Protein AF-A0A285TRI0-F1 (afdb_monomer_lite)

Structure (mmCIF, N/CA/C/O backbone):
data_AF-A0A285TRI0-F1
#
_entry.id   AF-A0A285TRI0-F1
#
loop_
_atom_site.group_PDB
_atom_site.id
_atom_site.type_symbol
_atom_site.label_atom_id
_atom_site.label_alt_id
_atom_site.label_comp_id
_atom_site.label_asym_id
_atom_site.label_entity_id
_atom_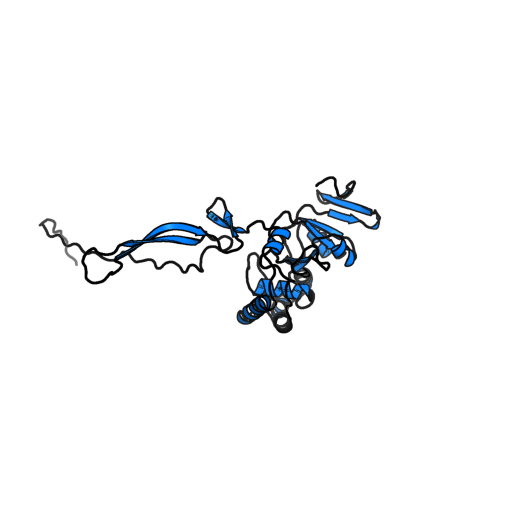site.label_seq_id
_atom_site.pdbx_PDB_ins_code
_atom_site.Cartn_x
_atom_site.Cartn_y
_atom_site.Cartn_z
_atom_site.occupancy
_atom_site.B_iso_or_equiv
_atom_site.auth_seq_id
_atom_site.auth_comp_id
_atom_site.auth_asym_id
_atom_site.auth_atom_id
_atom_site.pdbx_PDB_model_num
ATOM 1 N N . MET A 1 1 ? -69.115 47.675 -2.677 1.00 32.34 1 MET A N 1
ATOM 2 C CA . MET A 1 1 ? -67.816 46.999 -2.478 1.00 32.34 1 MET A CA 1
ATOM 3 C C . MET A 1 1 ? -66.738 47.758 -3.238 1.00 32.34 1 MET A C 1
ATOM 5 O O . MET A 1 1 ? -66.756 47.774 -4.456 1.00 32.34 1 MET A O 1
ATOM 9 N N . ASN A 1 2 ? -65.886 48.430 -2.460 1.00 36.28 2 ASN A N 1
ATOM 10 C CA . ASN A 1 2 ? -64.507 48.874 -2.706 1.00 36.28 2 ASN A CA 1
ATOM 11 C C . ASN A 1 2 ? -64.177 49.750 -3.931 1.00 36.28 2 ASN A C 1
ATOM 13 O O . ASN A 1 2 ? -63.646 49.309 -4.941 1.00 36.28 2 ASN A O 1
ATOM 17 N N . ILE A 1 3 ? -64.502 51.030 -3.726 1.00 34.12 3 ILE A N 1
ATOM 18 C CA . ILE A 1 3 ? -63.733 52.275 -3.927 1.00 34.12 3 ILE A CA 1
ATOM 19 C C . ILE A 1 3 ? -62.505 52.227 -4.856 1.00 34.12 3 ILE A C 1
ATOM 21 O O . ILE A 1 3 ? -61.474 51.618 -4.584 1.00 34.12 3 ILE A O 1
ATOM 25 N N . PHE A 1 4 ? -62.650 53.032 -5.905 1.00 30.73 4 PHE A N 1
ATOM 26 C CA . PHE A 1 4 ? -61.684 53.504 -6.887 1.00 30.73 4 PHE A CA 1
ATOM 27 C C . PHE A 1 4 ? -60.957 54.785 -6.410 1.00 30.73 4 PHE A C 1
ATOM 29 O O . PHE A 1 4 ? -61.505 55.538 -5.610 1.00 30.73 4 PHE A O 1
ATOM 36 N N . LYS A 1 5 ? -59.839 55.089 -7.093 1.00 34.62 5 LYS A N 1
ATOM 37 C CA . LYS A 1 5 ? -59.174 56.401 -7.321 1.00 34.62 5 LYS A CA 1
ATOM 38 C C . LYS A 1 5 ? -57.993 56.829 -6.430 1.00 34.62 5 LYS A C 1
ATOM 40 O O . LYS A 1 5 ? -58.142 57.341 -5.333 1.00 34.62 5 LYS A O 1
ATOM 45 N N . GLN A 1 6 ? -56.816 56.706 -7.055 1.00 35.19 6 GLN A N 1
ATOM 46 C CA . GLN A 1 6 ? -55.868 57.779 -7.410 1.00 35.19 6 GLN A CA 1
ATOM 47 C C . GLN A 1 6 ? -55.699 58.976 -6.456 1.00 35.19 6 GLN A C 1
ATOM 49 O O . GLN A 1 6 ? -56.564 59.840 -6.361 1.00 35.19 6 GLN A O 1
ATOM 54 N N . GLY A 1 7 ? -54.467 59.127 -5.966 1.00 32.16 7 GLY A N 1
ATOM 55 C CA . GLY A 1 7 ? -53.858 60.403 -5.595 1.00 32.16 7 GLY A CA 1
ATOM 56 C C . GLY A 1 7 ? -52.363 60.353 -5.919 1.00 32.16 7 GLY A C 1
ATOM 57 O O . GLY A 1 7 ? -51.648 59.486 -5.424 1.00 32.16 7 GLY A O 1
ATOM 58 N N . ARG A 1 8 ? -51.906 61.236 -6.809 1.00 32.84 8 ARG A N 1
ATOM 59 C CA . ARG A 1 8 ? -50.508 61.416 -7.224 1.00 32.84 8 ARG A CA 1
ATOM 60 C C . ARG A 1 8 ? -50.087 62.837 -6.828 1.00 32.84 8 ARG A C 1
ATOM 62 O O . ARG A 1 8 ? -50.914 63.736 -6.916 1.00 32.84 8 ARG A O 1
ATOM 69 N N . LEU A 1 9 ? -48.785 62.987 -6.565 1.00 33.41 9 LEU A N 1
ATOM 70 C CA . LEU A 1 9 ? -47.934 64.194 -6.620 1.00 33.41 9 LEU A CA 1
ATOM 71 C C . LEU A 1 9 ? -47.509 64.876 -5.298 1.00 33.41 9 LEU A C 1
ATOM 73 O O . LEU A 1 9 ? -48.266 65.600 -4.670 1.00 33.41 9 LEU A O 1
ATOM 77 N N . LEU A 1 10 ? -46.194 64.714 -5.069 1.00 32.19 10 LEU A N 1
ATOM 78 C CA . LEU A 1 10 ? -45.146 65.732 -4.853 1.00 32.19 10 LEU A CA 1
ATOM 79 C C . LEU A 1 10 ? -45.027 66.456 -3.506 1.00 32.19 10 LEU A C 1
ATOM 81 O O . LEU A 1 10 ? -45.929 67.161 -3.078 1.00 32.19 10 LEU A O 1
ATOM 85 N N . GLY A 1 11 ? -43.794 66.449 -2.976 1.00 29.00 11 GLY A N 1
ATOM 86 C CA . GLY A 1 11 ? -43.298 67.541 -2.135 1.00 29.00 11 GLY A CA 1
ATOM 87 C C . GLY A 1 11 ? -42.133 67.194 -1.206 1.00 29.00 11 GLY A C 1
ATOM 88 O O . GLY A 1 11 ? -42.367 66.877 -0.055 1.00 29.00 11 GLY A O 1
ATOM 89 N N . LEU A 1 12 ? -40.906 67.289 -1.734 1.00 29.94 12 LEU A N 1
ATOM 90 C CA . LEU A 1 12 ? -39.626 67.631 -1.083 1.00 29.94 12 LEU A CA 1
ATOM 91 C C . LEU A 1 12 ? -39.285 67.153 0.351 1.00 29.94 12 LEU A C 1
ATOM 93 O O . LEU A 1 12 ? -39.811 67.652 1.335 1.00 29.94 12 LEU A O 1
ATOM 97 N N . GLY A 1 13 ? -38.153 66.439 0.423 1.00 28.41 13 GLY A N 1
ATOM 98 C CA . GLY A 1 13 ? -37.021 66.846 1.266 1.00 28.41 13 GLY A CA 1
ATOM 99 C C . GLY A 1 13 ? -36.913 66.196 2.646 1.00 28.41 13 GLY A C 1
ATOM 100 O O . GLY A 1 13 ? -37.696 66.488 3.535 1.00 28.41 13 GLY A O 1
ATOM 101 N N . VAL A 1 14 ? -35.872 65.381 2.842 1.00 34.16 14 VAL A N 1
ATOM 102 C CA . VAL A 1 14 ? -34.777 65.599 3.813 1.00 34.16 14 VAL A CA 1
ATOM 103 C C . VAL A 1 14 ? -33.922 64.327 3.880 1.00 34.16 14 VAL A C 1
ATOM 105 O O . VAL A 1 14 ? -34.406 63.205 3.996 1.00 34.16 14 VAL A O 1
ATOM 108 N N . ILE A 1 15 ? -32.620 64.552 3.748 1.00 40.47 15 ILE A N 1
ATOM 109 C CA . ILE A 1 15 ? -31.511 63.611 3.871 1.00 40.47 15 ILE A CA 1
ATOM 110 C C . ILE A 1 15 ? -31.495 63.018 5.285 1.00 40.47 15 ILE A C 1
ATOM 112 O O . ILE A 1 15 ? -31.473 63.777 6.251 1.00 40.47 15 ILE A O 1
ATOM 116 N N . LEU A 1 16 ? -31.388 61.693 5.418 1.00 29.70 16 LEU A N 1
ATOM 117 C CA . LEU A 1 16 ? -30.761 61.109 6.602 1.00 29.70 16 LEU A CA 1
ATOM 118 C C . LEU A 1 16 ? -29.999 59.832 6.243 1.00 29.70 16 LEU A C 1
ATOM 120 O O . LEU A 1 16 ? -30.568 58.792 5.917 1.00 29.70 16 LEU A O 1
ATOM 124 N N . SER A 1 17 ? -28.680 59.961 6.300 1.00 36.25 17 SER A N 1
ATOM 125 C CA . SER A 1 17 ? -27.709 58.881 6.328 1.00 36.25 17 SER A CA 1
ATOM 126 C C . SER A 1 17 ? -28.051 57.885 7.438 1.00 36.25 17 SER A C 1
ATOM 128 O O . SER A 1 17 ? -28.117 58.264 8.605 1.00 36.25 17 SER A O 1
ATOM 130 N N . ALA A 1 18 ? -28.192 56.607 7.092 1.00 32.50 18 ALA A N 1
ATOM 131 C CA . ALA A 1 18 ? -28.134 55.513 8.051 1.00 32.50 18 ALA A CA 1
ATOM 132 C C . ALA A 1 18 ? -27.171 54.450 7.519 1.00 32.50 18 ALA A C 1
ATOM 134 O O . ALA A 1 18 ? -27.442 53.711 6.575 1.00 32.50 18 ALA A O 1
ATOM 135 N N . ILE A 1 19 ? -25.995 54.477 8.132 1.00 35.62 19 ILE A N 1
ATOM 136 C CA . ILE A 1 19 ? -24.946 53.467 8.121 1.00 35.62 19 ILE A CA 1
ATOM 137 C C . ILE A 1 19 ? -25.528 52.170 8.724 1.00 35.62 19 ILE A C 1
ATOM 139 O O . ILE A 1 19 ? -26.484 52.214 9.495 1.00 35.62 19 ILE A O 1
ATOM 143 N N . ILE A 1 20 ? -24.834 51.055 8.476 1.00 29.89 20 ILE A N 1
ATOM 144 C CA . ILE A 1 20 ? -24.845 49.791 9.238 1.00 29.89 20 ILE A CA 1
ATOM 145 C C . ILE A 1 20 ? -25.742 48.691 8.638 1.00 29.89 20 ILE A C 1
ATOM 147 O O . ILE A 1 20 ? -26.901 48.527 8.990 1.00 29.89 20 ILE A O 1
ATOM 151 N N . MET A 1 21 ? -25.150 47.858 7.778 1.00 27.84 21 MET A N 1
ATOM 152 C CA . MET A 1 21 ? -24.784 46.475 8.135 1.00 27.84 21 MET A CA 1
ATOM 153 C C . MET A 1 21 ? -24.046 45.825 6.955 1.00 27.84 21 MET A C 1
ATOM 155 O O . MET A 1 21 ? -24.589 45.001 6.224 1.00 27.84 21 MET A O 1
ATOM 159 N N . PHE A 1 22 ? -22.765 46.169 6.776 1.00 33.09 22 PHE A N 1
ATOM 160 C CA . PHE A 1 22 ? -21.848 45.197 6.186 1.00 33.09 22 PHE A CA 1
ATOM 161 C C . PHE A 1 22 ? -21.632 44.131 7.252 1.00 33.09 22 PHE A C 1
ATOM 163 O O . PHE A 1 22 ? -20.881 44.329 8.206 1.00 33.09 22 PHE A O 1
ATOM 170 N N . GLY A 1 23 ? -22.379 43.035 7.129 1.00 25.36 23 GLY A N 1
ATOM 171 C CA . GLY A 1 23 ? -22.132 41.834 7.902 1.00 25.36 23 GLY A CA 1
ATOM 172 C C . GLY A 1 23 ? -20.680 41.434 7.697 1.00 25.36 23 GLY A C 1
ATOM 173 O O . GLY A 1 23 ? -20.278 41.067 6.594 1.00 25.36 23 GLY A O 1
ATOM 174 N N . PHE A 1 24 ? -19.892 41.532 8.763 1.00 32.81 24 PHE A N 1
ATOM 175 C CA . PHE A 1 24 ? -18.635 40.822 8.867 1.00 32.81 24 PHE A CA 1
ATOM 176 C C . PHE A 1 24 ? -18.963 39.339 8.705 1.00 32.81 24 PHE A C 1
ATOM 178 O O . PHE A 1 24 ? -19.443 38.690 9.634 1.00 32.81 24 PHE A O 1
ATOM 185 N N . THR A 1 25 ? -18.739 38.795 7.510 1.00 30.16 25 THR A N 1
ATOM 186 C CA . THR A 1 25 ? -18.599 37.354 7.361 1.00 30.16 25 THR A CA 1
ATOM 187 C C . THR A 1 25 ? -17.388 36.978 8.198 1.00 30.16 25 THR A C 1
ATOM 189 O O . THR A 1 25 ? -16.256 37.324 7.850 1.00 30.16 25 THR A O 1
ATOM 192 N N . ALA A 1 26 ? -17.641 36.339 9.339 1.00 31.05 26 ALA A N 1
ATOM 193 C CA . ALA A 1 26 ? -16.612 35.682 10.123 1.00 31.05 26 ALA A CA 1
ATOM 194 C C . ALA A 1 26 ? -15.716 34.878 9.165 1.00 31.05 26 ALA A C 1
ATOM 196 O O . ALA A 1 26 ? -16.250 34.242 8.248 1.00 31.05 26 ALA A O 1
ATOM 197 N N . PRO A 1 27 ? -14.381 34.904 9.321 1.00 35.22 27 PRO A N 1
ATOM 198 C CA . PRO A 1 27 ? -13.537 34.017 8.545 1.00 35.22 27 PRO A CA 1
ATOM 199 C C . PRO A 1 27 ? -14.029 32.599 8.821 1.00 35.22 27 PRO A C 1
ATOM 201 O O . PRO A 1 27 ? -14.032 32.154 9.971 1.00 35.22 27 PRO A O 1
ATOM 204 N N . SER A 1 28 ? -14.498 31.921 7.767 1.00 36.81 28 SER A N 1
ATOM 205 C CA . SER A 1 28 ? -14.701 30.477 7.787 1.00 36.81 28 SER A CA 1
ATOM 206 C C . SER A 1 28 ? -13.479 29.885 8.469 1.00 36.81 28 SER A C 1
ATOM 208 O O . SER A 1 28 ? -12.357 30.208 8.060 1.00 36.81 28 SER A O 1
ATOM 210 N N . SER A 1 29 ? -13.685 29.120 9.539 1.00 40.44 29 SER A N 1
ATOM 211 C CA . SER A 1 29 ? -12.600 28.513 10.298 1.00 40.44 29 SER A CA 1
ATOM 212 C C . SER A 1 29 ? -11.556 27.960 9.326 1.00 40.44 29 SER A C 1
ATOM 214 O O . SER A 1 29 ? -11.882 27.241 8.379 1.00 40.44 29 SER A O 1
ATOM 216 N N . ALA A 1 30 ? -10.290 28.334 9.528 1.00 45.28 30 ALA A N 1
ATOM 217 C CA . ALA A 1 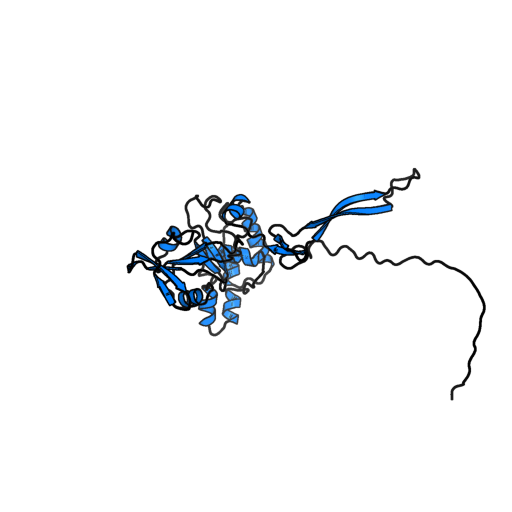30 ? -9.163 27.914 8.690 1.00 45.28 30 ALA A CA 1
ATOM 218 C C . ALA A 1 30 ? -9.034 26.375 8.566 1.00 45.28 30 ALA A C 1
ATOM 220 O O . ALA A 1 30 ? -8.264 25.870 7.758 1.00 45.28 30 ALA A O 1
ATOM 221 N N . GLU A 1 31 ? -9.824 25.621 9.331 1.00 45.31 31 GLU A N 1
ATOM 222 C CA . GLU A 1 31 ? -9.968 24.166 9.300 1.00 45.31 31 GLU A CA 1
ATOM 223 C C . GLU A 1 31 ? -10.723 23.623 8.066 1.00 45.31 31 GLU A C 1
ATOM 225 O O . GLU A 1 31 ? -10.669 22.413 7.800 1.00 45.31 31 GLU A O 1
ATOM 230 N N . ALA A 1 32 ? -11.416 24.482 7.304 1.00 54.78 32 ALA A N 1
ATOM 231 C CA . ALA A 1 32 ? -12.292 24.078 6.198 1.00 54.78 32 ALA A CA 1
ATOM 232 C C . ALA A 1 32 ? -11.660 24.128 4.787 1.00 54.78 32 ALA A C 1
ATOM 234 O O . ALA A 1 32 ? -12.285 23.645 3.841 1.00 54.78 32 ALA A O 1
ATOM 235 N N . CYS A 1 33 ? -10.449 24.671 4.626 1.00 63.97 33 CYS A N 1
ATOM 236 C CA . CYS A 1 33 ? -9.756 24.800 3.335 1.00 63.97 33 CYS A CA 1
ATOM 237 C C . CYS A 1 33 ? -8.391 24.082 3.330 1.00 63.97 33 CYS A C 1
ATOM 239 O O . CYS A 1 33 ? -7.899 23.608 4.357 1.00 63.97 33 CYS A O 1
ATOM 241 N N . GLY A 1 34 ? -7.754 23.986 2.160 1.00 66.56 34 GLY A N 1
ATOM 242 C CA . GLY A 1 34 ? -6.375 23.508 2.038 1.00 66.56 34 GLY A CA 1
ATOM 243 C C . GLY A 1 34 ? -6.178 21.986 2.042 1.00 66.56 34 GLY A C 1
ATOM 244 O O . GLY A 1 34 ? -5.032 21.537 1.998 1.00 66.56 34 GLY A O 1
ATOM 245 N N . LYS A 1 35 ? -7.239 21.167 2.101 1.00 74.31 35 LYS A N 1
ATOM 246 C CA . LYS A 1 35 ? -7.156 19.693 1.963 1.00 74.31 35 LYS A CA 1
ATOM 247 C C . LYS A 1 35 ? -7.227 19.265 0.488 1.00 74.31 35 LYS A C 1
ATOM 249 O O . LYS A 1 35 ? -7.469 20.084 -0.389 1.00 74.31 35 LYS A O 1
ATOM 254 N N . LEU A 1 36 ? -7.024 17.975 0.207 1.00 72.69 36 LEU A N 1
ATOM 255 C CA . LEU A 1 36 ? -7.108 17.423 -1.151 1.00 72.69 36 LEU A CA 1
ATOM 256 C C . LEU A 1 36 ? -8.428 17.800 -1.838 1.00 72.69 36 LEU A C 1
ATOM 258 O O . LEU A 1 36 ? -9.493 17.579 -1.268 1.00 72.69 36 LEU A O 1
ATOM 262 N N . GLY A 1 37 ? -8.356 18.333 -3.056 1.00 66.25 37 GLY A N 1
ATOM 263 C CA . GLY A 1 37 ? -9.534 18.729 -3.831 1.00 66.25 37 GLY A CA 1
ATOM 264 C C . GLY A 1 37 ? -10.223 20.001 -3.325 1.00 66.25 37 GLY A C 1
ATOM 265 O O . GLY A 1 37 ? -11.241 20.396 -3.883 1.00 66.25 37 GLY A O 1
ATOM 266 N N . GLN A 1 38 ? -9.684 20.656 -2.293 1.00 78.62 38 GLN A N 1
ATOM 267 C CA . GLN A 1 38 ? -10.185 21.932 -1.785 1.00 78.62 38 GLN A CA 1
ATOM 268 C C . GLN A 1 38 ? -9.344 23.101 -2.305 1.00 78.62 38 GLN A C 1
ATOM 270 O O . GLN A 1 38 ? -8.160 22.923 -2.598 1.00 78.62 38 GLN A O 1
ATOM 275 N N . PRO A 1 39 ? -9.907 24.317 -2.374 1.00 79.88 39 PRO A N 1
ATOM 276 C CA . PRO A 1 39 ? -9.115 25.514 -2.622 1.00 79.88 39 PRO A CA 1
ATOM 277 C C . PRO A 1 39 ? -8.070 25.730 -1.517 1.00 79.88 39 PRO A C 1
ATOM 279 O O . PRO A 1 39 ? -8.295 25.406 -0.344 1.00 79.88 39 PRO A O 1
ATOM 282 N N . ALA A 1 40 ? -6.922 26.293 -1.898 1.00 80.69 40 ALA A N 1
ATOM 283 C CA . ALA A 1 40 ? -5.878 26.686 -0.955 1.00 80.69 40 ALA A CA 1
ATOM 284 C C . ALA A 1 40 ? -6.396 27.721 0.057 1.00 80.69 40 ALA A C 1
ATOM 286 O O . ALA A 1 40 ? -7.150 28.629 -0.297 1.00 80.69 40 ALA A O 1
ATOM 287 N N . CYS A 1 41 ? -5.971 27.601 1.315 1.00 81.69 41 CYS A N 1
ATOM 288 C CA . CYS A 1 41 ? -6.352 28.547 2.355 1.00 81.69 41 CYS A CA 1
ATOM 289 C C . CYS A 1 41 ? -5.695 29.904 2.135 1.00 81.69 41 CYS A C 1
ATOM 291 O O . CYS A 1 41 ? -4.497 29.985 1.861 1.00 81.69 41 CYS A O 1
ATOM 293 N N . VAL A 1 42 ? -6.473 30.967 2.331 1.00 83.75 42 VAL A N 1
ATOM 294 C CA . VAL A 1 42 ? -5.968 32.338 2.310 1.00 83.75 42 VAL A CA 1
ATOM 295 C C . VAL A 1 42 ? -5.455 32.690 3.699 1.00 83.75 42 VAL A C 1
ATOM 297 O O . VAL A 1 42 ? -6.225 32.788 4.652 1.00 83.75 42 VAL A O 1
ATOM 300 N N . THR A 1 43 ? -4.148 32.884 3.822 1.00 76.56 43 THR A N 1
ATOM 301 C CA . THR A 1 43 ? -3.505 33.341 5.055 1.00 76.56 43 THR A CA 1
ATOM 302 C C . THR A 1 43 ? -2.974 34.754 4.877 1.00 76.56 43 THR A C 1
ATOM 304 O O . THR A 1 43 ? -2.407 35.101 3.841 1.00 76.56 43 THR A O 1
ATOM 307 N N . CYS A 1 44 ? -3.175 35.596 5.890 1.00 75.56 44 CYS A N 1
ATOM 308 C CA . CYS A 1 44 ? -2.620 36.940 5.887 1.00 75.56 44 CYS A CA 1
ATOM 309 C C . CYS A 1 44 ? -1.169 36.911 6.373 1.00 75.56 44 CYS A C 1
ATOM 311 O O . CYS A 1 44 ? -0.920 36.591 7.532 1.00 75.56 44 CYS A O 1
ATOM 313 N N . VAL A 1 45 ? -0.234 37.234 5.484 1.00 77.88 45 VAL A N 1
ATOM 314 C CA . VAL A 1 45 ? 1.215 37.216 5.737 1.00 77.88 45 VAL A CA 1
ATOM 315 C C . VAL A 1 45 ? 1.690 38.530 6.346 1.00 77.88 45 VAL A C 1
ATOM 317 O O . VAL A 1 45 ? 2.646 38.544 7.112 1.00 77.88 45 VAL A O 1
ATOM 320 N N . ASP A 1 46 ? 1.022 39.630 6.010 1.00 77.06 46 ASP A N 1
ATOM 321 C CA . ASP A 1 46 ? 1.365 40.961 6.501 1.00 77.06 46 ASP A CA 1
ATOM 322 C C . ASP A 1 46 ? 0.087 41.718 6.866 1.00 77.06 46 ASP A C 1
ATOM 324 O O . ASP A 1 46 ? -0.799 41.888 6.021 1.00 77.06 46 ASP A O 1
ATOM 328 N N . LYS A 1 47 ? -0.016 42.136 8.131 1.00 78.88 47 LYS A N 1
ATOM 329 C CA . LYS A 1 47 ? -1.143 42.907 8.663 1.00 78.88 47 LYS A CA 1
ATOM 330 C C . LYS A 1 47 ? -0.668 44.313 8.979 1.00 78.88 47 LYS A C 1
ATOM 332 O O . LYS A 1 47 ? 0.257 44.491 9.764 1.00 78.88 47 LYS A O 1
ATOM 337 N N . VAL A 1 48 ? -1.369 45.302 8.440 1.00 75.75 48 VAL A N 1
ATOM 338 C CA . VAL A 1 48 ? -1.172 46.699 8.821 1.00 75.75 48 VAL A CA 1
ATOM 339 C C . VAL A 1 48 ? -2.342 47.122 9.689 1.00 75.75 48 VAL A C 1
ATOM 341 O O . VAL A 1 48 ? -3.503 46.967 9.303 1.00 75.75 48 VAL A O 1
ATOM 344 N N . THR A 1 49 ? -2.016 47.656 10.859 1.00 74.44 49 THR A N 1
ATOM 345 C CA . THR A 1 49 ? -2.977 48.238 11.791 1.00 74.44 49 THR A CA 1
ATOM 346 C C . THR A 1 49 ? -2.759 49.740 11.812 1.00 74.44 49 THR A C 1
ATOM 348 O O . THR A 1 49 ? -1.643 50.198 12.057 1.00 74.44 49 THR A O 1
ATOM 351 N N . VAL A 1 50 ? -3.813 50.498 11.527 1.00 65.50 50 VAL A N 1
ATOM 352 C CA . VAL A 1 50 ? -3.786 51.961 11.613 1.00 65.50 50 VAL A CA 1
ATOM 353 C C . VAL A 1 50 ? -4.253 52.376 13.010 1.00 65.50 50 VAL A C 1
ATOM 355 O O . VAL A 1 50 ? -5.203 51.800 13.548 1.00 65.50 50 VAL A O 1
ATOM 358 N N . TYR A 1 51 ? -3.551 53.345 13.603 1.00 63.06 51 TYR A N 1
ATOM 359 C CA . TYR A 1 51 ? -3.836 53.901 14.927 1.00 63.06 51 TYR A CA 1
ATOM 360 C C . TYR A 1 51 ? -4.202 55.383 14.804 1.00 63.06 51 TYR A C 1
ATOM 362 O O . TYR A 1 51 ? -3.584 56.113 14.026 1.00 63.06 51 TYR A O 1
ATOM 370 N N . PHE A 1 52 ? -5.191 55.824 15.582 1.00 55.44 52 PHE A N 1
ATOM 371 C CA . PHE A 1 52 ? -5.670 57.207 15.572 1.00 55.44 52 PHE A CA 1
ATOM 372 C C . PHE A 1 52 ? -4.593 58.198 16.066 1.00 55.44 52 PHE A C 1
ATOM 374 O O . PHE A 1 52 ? -3.914 57.913 17.053 1.00 55.44 52 PHE A O 1
ATOM 381 N N . PRO A 1 53 ? -4.465 59.392 15.454 1.00 54.22 53 PRO A N 1
ATOM 382 C CA . PRO A 1 53 ? -3.426 60.369 15.801 1.00 54.22 53 PRO A CA 1
ATOM 383 C C . PRO A 1 53 ? -3.686 61.210 17.069 1.00 54.22 53 PRO A C 1
ATOM 385 O O . PRO A 1 53 ? -2.893 62.104 17.360 1.00 54.22 53 PRO A O 1
ATOM 388 N N . PHE A 1 54 ? -4.759 60.973 17.837 1.00 56.12 54 PHE A N 1
ATOM 389 C CA . PHE A 1 54 ? -5.073 61.775 19.030 1.00 56.12 54 PHE A CA 1
ATOM 390 C C . PHE A 1 54 ? -4.764 61.010 20.330 1.00 56.12 54 PHE A C 1
ATOM 392 O O . PHE A 1 54 ? -5.304 59.941 20.593 1.00 56.12 54 PHE A O 1
ATOM 399 N N . ASN A 1 55 ? -3.863 61.597 21.123 1.00 50.56 55 ASN A N 1
ATOM 400 C CA . ASN A 1 55 ? -3.064 61.065 22.240 1.00 50.56 55 ASN A CA 1
ATOM 401 C C . ASN A 1 55 ? -3.797 60.515 23.489 1.00 50.56 55 ASN A C 1
ATOM 403 O O . ASN A 1 55 ? -3.351 60.751 24.609 1.00 50.56 55 ASN A O 1
ATOM 407 N N . PHE A 1 56 ? -4.863 59.727 23.358 1.00 50.59 56 PHE A N 1
ATOM 408 C CA . PHE A 1 56 ? -5.444 59.023 24.508 1.00 50.59 56 PHE A CA 1
ATOM 409 C C . PHE A 1 56 ? -5.833 57.593 24.117 1.00 50.59 56 PHE A C 1
ATOM 411 O O . PHE A 1 56 ? -6.958 57.319 23.724 1.00 50.59 56 PHE A O 1
ATOM 418 N N . CYS A 1 57 ? -4.864 56.686 24.265 1.00 52.59 57 CYS A N 1
ATOM 419 C CA . CYS A 1 57 ? -4.911 55.249 23.963 1.00 52.59 57 CYS A CA 1
ATOM 420 C C . CYS A 1 57 ? -4.820 54.865 22.475 1.00 52.59 57 CYS A C 1
ATOM 422 O O . CYS A 1 57 ? -5.606 55.282 21.632 1.00 52.59 57 CYS A O 1
ATOM 424 N N . CYS A 1 58 ? -3.857 53.986 22.173 1.00 59.47 58 CYS A N 1
ATOM 425 C CA . CYS A 1 58 ? -3.670 53.348 20.869 1.00 59.47 58 CYS A CA 1
ATOM 426 C C . CYS A 1 58 ? -4.802 52.341 20.610 1.00 59.47 58 CYS A C 1
ATOM 428 O O . CYS A 1 58 ? -4.601 51.135 20.746 1.00 59.47 58 CYS A O 1
ATOM 430 N N . ILE A 1 59 ? -6.002 52.820 20.287 1.00 55.88 59 ILE A N 1
ATOM 431 C CA . ILE A 1 59 ? -7.118 51.953 19.909 1.00 55.88 59 ILE A CA 1
ATOM 432 C C . ILE A 1 59 ? -6.915 51.576 18.432 1.00 55.88 59 ILE A C 1
ATOM 434 O O . ILE A 1 59 ? -6.934 52.468 17.581 1.00 55.88 59 ILE A O 1
ATOM 438 N N . PRO A 1 60 ? -6.654 50.296 18.103 1.00 57.62 60 PRO A N 1
ATOM 439 C CA . PRO A 1 60 ? -6.526 49.868 16.716 1.00 57.62 60 PRO A CA 1
ATOM 440 C C . PRO A 1 60 ? -7.871 50.048 16.002 1.00 57.62 60 PRO A C 1
ATOM 442 O O . PRO A 1 60 ? -8.881 49.500 16.438 1.00 57.62 60 PRO A O 1
ATOM 445 N N . GLU A 1 61 ? -7.886 50.829 14.921 1.00 55.06 61 GLU A N 1
ATOM 446 C CA . GLU A 1 61 ? -9.125 51.228 14.236 1.00 55.06 61 GLU A CA 1
ATOM 447 C C . GLU A 1 61 ? -9.594 50.147 13.250 1.00 55.06 61 GLU A C 1
ATOM 449 O O . GLU A 1 61 ? -10.764 49.772 13.209 1.00 55.06 61 GLU A O 1
ATOM 454 N N . ALA A 1 62 ? -8.648 49.590 12.492 1.00 60.31 62 ALA A N 1
ATOM 455 C CA . ALA A 1 62 ? -8.855 48.445 11.618 1.00 60.31 62 ALA A CA 1
ATOM 456 C C . ALA A 1 62 ? -7.509 47.786 11.287 1.00 60.31 62 ALA A C 1
ATOM 458 O O . ALA A 1 62 ? -6.517 48.463 11.001 1.00 60.31 62 ALA A O 1
ATOM 459 N N . SER A 1 63 ? -7.478 46.453 11.283 1.00 68.06 63 SER A N 1
ATOM 460 C CA . SER A 1 63 ? -6.364 45.688 10.721 1.00 68.06 63 SER A CA 1
ATOM 461 C C . SER A 1 63 ? -6.732 45.245 9.310 1.00 68.06 63 SER A C 1
ATOM 463 O O . SER A 1 63 ? -7.712 44.526 9.121 1.00 68.06 63 SER A O 1
ATOM 465 N N . SER A 1 64 ? -5.934 45.642 8.321 1.00 73.06 64 SER A N 1
ATOM 466 C CA . SER A 1 64 ? -6.088 45.189 6.936 1.00 73.06 64 SER A CA 1
ATOM 467 C C . SER A 1 64 ? -4.952 44.247 6.548 1.00 73.06 64 SER A C 1
ATOM 469 O O . SER A 1 64 ? -3.826 44.358 7.041 1.00 73.06 64 SER A O 1
ATOM 471 N N . CYS A 1 65 ? -5.256 43.278 5.685 1.00 77.12 65 CYS A N 1
ATOM 472 C CA . CYS A 1 65 ? -4.242 42.377 5.164 1.00 77.12 65 CYS A CA 1
ATOM 473 C C . CYS A 1 65 ? -3.553 42.997 3.948 1.00 77.12 65 CYS A C 1
ATOM 475 O O . CYS A 1 65 ? -4.198 43.218 2.926 1.00 77.12 65 CYS A O 1
ATOM 477 N N . ARG A 1 66 ? -2.245 43.244 4.037 1.00 78.75 66 ARG A N 1
ATOM 478 C CA . ARG A 1 66 ? -1.451 43.828 2.947 1.00 78.75 66 ARG A CA 1
ATOM 479 C C . ARG A 1 66 ? -0.946 42.775 1.967 1.00 78.75 66 ARG A C 1
ATOM 481 O O . ARG A 1 66 ? -0.806 43.048 0.778 1.00 78.75 66 ARG A O 1
ATOM 488 N N . LYS A 1 67 ? -0.669 41.567 2.461 1.00 76.56 67 LYS A N 1
ATOM 489 C CA . LYS A 1 67 ? -0.188 40.450 1.645 1.00 76.56 67 LYS A CA 1
ATOM 490 C C . LYS A 1 67 ? -0.865 39.158 2.064 1.00 76.56 67 LYS A C 1
ATOM 492 O O . LYS A 1 67 ? -0.763 38.751 3.217 1.00 76.56 67 LYS A O 1
ATOM 497 N N . THR A 1 68 ? -1.512 38.495 1.114 1.00 78.81 68 THR A N 1
ATOM 498 C CA . THR A 1 68 ? -2.121 37.177 1.310 1.00 78.81 68 THR A CA 1
ATOM 499 C C . THR A 1 68 ? -1.276 36.086 0.660 1.00 78.81 68 THR A C 1
ATOM 501 O O . THR A 1 68 ? -0.780 36.270 -0.452 1.00 78.81 68 THR A O 1
ATOM 504 N N . ALA A 1 69 ? -1.153 34.937 1.317 1.00 76.69 69 ALA A N 1
ATOM 505 C CA . ALA A 1 69 ? -0.643 33.706 0.730 1.00 76.69 69 ALA A CA 1
ATOM 506 C C . ALA A 1 69 ? -1.781 32.697 0.562 1.00 76.69 69 ALA A C 1
ATOM 508 O O . ALA A 1 69 ? -2.699 32.637 1.376 1.00 76.69 69 ALA A O 1
ATOM 509 N N . TYR A 1 70 ? -1.698 31.903 -0.502 1.00 81.38 70 TYR A N 1
ATOM 510 C CA . TYR A 1 70 ? -2.607 30.794 -0.765 1.00 81.38 70 TYR A CA 1
ATOM 511 C C . TYR A 1 70 ? -1.853 29.504 -0.476 1.00 81.38 70 TYR A C 1
ATOM 513 O O . TYR A 1 70 ? -1.013 29.085 -1.274 1.00 81.38 70 TYR A O 1
ATOM 521 N N . THR A 1 71 ? -2.113 28.906 0.680 1.00 79.06 71 THR A N 1
ATOM 522 C CA . THR A 1 71 ? -1.372 27.748 1.183 1.00 79.06 71 THR A CA 1
ATOM 523 C C . THR A 1 71 ? -2.283 26.540 1.303 1.00 79.06 71 THR A C 1
ATOM 525 O O . THR A 1 71 ? -3.361 26.615 1.892 1.00 79.06 71 THR A O 1
ATOM 528 N N . CYS A 1 72 ? -1.841 25.411 0.763 1.00 77.75 72 CYS A N 1
ATOM 529 C CA . CYS A 1 72 ? -2.444 24.124 1.074 1.00 77.75 72 CYS A CA 1
ATOM 530 C C . CYS A 1 72 ? -1.931 23.609 2.423 1.00 77.75 72 CYS A C 1
ATOM 532 O O . CYS A 1 72 ? -0.881 24.038 2.904 1.00 77.75 72 CYS A O 1
ATOM 534 N N . ASN A 1 73 ? -2.659 22.669 3.022 1.00 70.31 73 ASN A N 1
ATOM 535 C CA . ASN A 1 73 ? -2.181 21.946 4.194 1.00 70.31 73 ASN A CA 1
ATOM 536 C C . ASN A 1 73 ? -0.912 21.155 3.842 1.00 70.31 73 ASN A C 1
ATOM 538 O O . ASN A 1 73 ? -0.663 20.833 2.677 1.00 70.31 73 ASN A O 1
ATOM 542 N N . ALA A 1 74 ? -0.114 20.818 4.855 1.00 56.22 74 ALA A N 1
ATOM 543 C CA . ALA A 1 74 ? 1.115 20.055 4.667 1.00 56.22 74 ALA A CA 1
ATOM 544 C C . ALA A 1 74 ? 0.876 18.770 3.839 1.00 56.22 74 ALA A C 1
ATOM 546 O O . ALA A 1 74 ? -0.070 18.018 4.090 1.00 56.22 74 ALA A O 1
ATOM 547 N N . GLY A 1 75 ? 1.740 18.525 2.847 1.00 56.03 75 GLY A N 1
ATOM 548 C CA . GLY A 1 75 ? 1.641 17.377 1.933 1.00 56.03 75 GLY A CA 1
ATOM 549 C C . GLY A 1 75 ? 0.736 17.585 0.709 1.00 56.03 75 GLY A C 1
ATOM 550 O O . GLY A 1 75 ? 0.380 16.607 0.045 1.00 56.03 75 GLY A O 1
ATOM 551 N N . TYR A 1 76 ? 0.354 18.830 0.417 1.00 69.94 76 TYR A N 1
ATOM 552 C CA . TYR A 1 76 ? -0.385 19.212 -0.783 1.00 69.94 76 TYR A CA 1
ATOM 553 C C . TYR A 1 76 ? 0.268 20.412 -1.478 1.00 69.94 76 TYR A C 1
ATOM 555 O O . TYR A 1 76 ? 0.814 21.301 -0.825 1.00 69.94 76 TYR A O 1
ATOM 563 N N . VAL A 1 77 ? 0.159 20.459 -2.803 1.00 72.94 77 VAL A N 1
ATOM 564 C CA . VAL A 1 77 ? 0.546 21.593 -3.649 1.00 72.94 77 VAL A CA 1
ATOM 565 C C . VAL A 1 77 ? -0.671 22.129 -4.378 1.00 72.94 77 VAL A C 1
ATOM 567 O O . VAL A 1 77 ? -1.640 21.416 -4.612 1.00 72.94 77 VAL A O 1
ATOM 570 N N . ARG A 1 78 ? -0.626 23.403 -4.746 1.00 81.44 78 ARG A N 1
ATOM 571 C CA . ARG A 1 78 ? -1.675 24.026 -5.545 1.00 81.44 78 ARG A CA 1
ATOM 572 C C . ARG A 1 78 ? -1.489 23.642 -7.014 1.00 81.44 78 ARG A C 1
ATOM 574 O O . ARG A 1 78 ? -0.400 23.838 -7.548 1.00 81.44 78 ARG A O 1
ATOM 581 N N . ASP A 1 79 ? -2.528 23.121 -7.656 1.00 74.56 79 ASP A N 1
ATOM 582 C CA . ASP A 1 79 ? -2.540 22.896 -9.101 1.00 74.56 79 ASP A CA 1
ATOM 583 C C . ASP A 1 79 ? -2.768 24.205 -9.886 1.00 74.56 79 ASP A C 1
ATOM 585 O O . ASP A 1 79 ? -2.913 25.292 -9.311 1.00 74.56 79 ASP A O 1
ATOM 589 N N . GLY A 1 80 ? -2.795 24.113 -11.220 1.00 67.75 80 GLY A N 1
ATOM 590 C CA . GLY A 1 80 ? -3.016 25.263 -12.104 1.00 67.75 80 GLY A CA 1
ATOM 591 C C . GLY A 1 80 ? -4.387 25.938 -11.952 1.00 67.75 80 GLY A C 1
ATOM 592 O O . GLY A 1 80 ? -4.555 27.059 -12.422 1.00 67.75 80 GLY A O 1
ATOM 593 N N . MET A 1 81 ? -5.345 25.296 -11.276 1.00 76.06 81 MET A N 1
ATOM 594 C CA . MET A 1 81 ? -6.693 25.815 -11.015 1.00 76.06 81 MET A CA 1
ATOM 595 C C . MET A 1 81 ? -6.848 26.376 -9.596 1.00 76.06 81 MET A C 1
ATOM 597 O O . MET A 1 81 ? -7.931 26.820 -9.221 1.00 76.06 81 MET A O 1
ATOM 601 N N . GLY A 1 82 ? -5.785 26.377 -8.786 1.00 73.56 82 GLY A N 1
ATOM 602 C CA . GLY A 1 82 ? -5.852 26.868 -7.412 1.00 73.56 82 GLY A CA 1
ATOM 603 C C . GLY A 1 82 ? -6.318 25.828 -6.389 1.00 73.56 82 GLY A C 1
ATOM 604 O O . GLY A 1 82 ? -6.503 26.173 -5.217 1.00 73.56 82 GLY A O 1
ATOM 605 N N . ILE A 1 83 ? -6.482 24.570 -6.807 1.00 81.06 83 ILE A N 1
ATOM 606 C CA . ILE A 1 83 ? -6.956 23.467 -5.974 1.00 81.06 83 ILE A CA 1
ATOM 607 C C . ILE A 1 83 ? -5.763 22.724 -5.378 1.00 81.06 83 ILE A C 1
ATOM 609 O O . ILE A 1 83 ? -4.747 22.489 -6.028 1.00 81.06 83 ILE A O 1
ATOM 613 N N . CYS A 1 84 ? -5.869 22.354 -4.109 1.00 74.50 84 CYS A N 1
ATOM 614 C CA . CYS A 1 84 ? -4.853 21.580 -3.423 1.00 74.50 84 CYS A CA 1
ATOM 615 C C . CYS A 1 84 ? -4.873 20.134 -3.917 1.00 74.50 84 CYS A C 1
ATOM 617 O O . CYS A 1 84 ? -5.780 19.358 -3.614 1.00 74.50 84 CYS A O 1
ATOM 619 N N . THR A 1 85 ? -3.844 19.768 -4.669 1.00 67.56 85 THR A N 1
ATOM 620 C CA . THR A 1 85 ? -3.547 18.404 -5.095 1.00 67.56 85 THR A CA 1
ATOM 621 C C . THR A 1 85 ? -2.425 17.813 -4.247 1.00 67.56 85 THR A C 1
ATOM 623 O O . THR A 1 85 ? -1.735 18.519 -3.513 1.00 67.56 85 THR A O 1
ATOM 626 N N . LYS A 1 86 ? -2.241 16.495 -4.284 1.00 67.94 86 LYS A N 1
ATOM 627 C CA . LYS A 1 86 ? -1.113 15.855 -3.597 1.00 67.94 86 LYS A CA 1
ATOM 628 C C . LYS A 1 86 ? 0.187 16.283 -4.271 1.00 67.94 86 LYS A C 1
ATOM 630 O O . LYS A 1 86 ? 0.294 16.226 -5.493 1.00 67.94 86 LYS A O 1
ATOM 635 N N . THR A 1 87 ? 1.179 16.671 -3.473 1.00 70.69 87 THR A N 1
ATOM 636 C CA . THR A 1 87 ? 2.566 16.705 -3.950 1.00 70.69 87 THR A CA 1
ATOM 637 C C . THR A 1 87 ? 2.887 15.315 -4.480 1.00 70.69 87 THR A C 1
ATOM 639 O O . THR A 1 87 ? 2.547 14.342 -3.810 1.00 70.69 87 THR A O 1
ATOM 642 N N . SER A 1 88 ? 3.478 15.196 -5.665 1.00 79.31 88 SER A N 1
ATOM 643 C CA . SER A 1 88 ? 4.098 13.935 -6.075 1.00 79.31 88 SER A CA 1
ATOM 644 C C . SER A 1 88 ? 5.322 13.751 -5.188 1.00 79.31 88 SER A C 1
ATOM 646 O O . SER A 1 88 ? 6.268 14.514 -5.337 1.00 79.31 88 SER A O 1
ATOM 648 N N . LEU A 1 89 ? 5.245 12.846 -4.213 1.00 85.44 89 LEU A N 1
ATOM 649 C CA . LEU A 1 89 ? 6.303 12.611 -3.237 1.00 85.44 89 LEU A CA 1
ATOM 650 C C . LEU A 1 89 ? 6.883 11.221 -3.466 1.00 85.44 89 LEU A C 1
ATOM 652 O O . LEU A 1 89 ? 6.131 10.237 -3.403 1.00 85.44 89 LEU A O 1
ATOM 656 N N . THR A 1 90 ? 8.187 11.144 -3.721 1.00 89.19 90 THR A N 1
ATOM 657 C CA . THR A 1 90 ? 8.888 9.860 -3.852 1.00 89.19 90 THR A CA 1
ATOM 658 C C . THR A 1 90 ? 9.106 9.210 -2.482 1.00 89.19 90 THR A C 1
ATOM 660 O O . THR A 1 90 ? 8.894 9.821 -1.427 1.00 89.19 90 THR A O 1
ATOM 663 N N . ALA A 1 91 ? 9.537 7.946 -2.472 1.00 89.50 91 ALA A N 1
ATOM 664 C CA . ALA A 1 91 ? 9.892 7.259 -1.233 1.00 89.50 91 ALA A CA 1
ATOM 665 C C . ALA A 1 91 ? 11.078 7.932 -0.524 1.00 89.50 91 ALA A C 1
ATOM 667 O O . ALA A 1 91 ? 11.058 8.098 0.696 1.00 89.50 91 ALA A O 1
ATOM 668 N N . GLU A 1 92 ? 12.077 8.378 -1.284 1.00 89.38 92 GLU A N 1
ATOM 669 C CA . GLU A 1 92 ? 13.263 9.073 -0.782 1.00 89.38 92 GLU A CA 1
ATOM 670 C C . GLU A 1 92 ? 12.880 10.390 -0.107 1.00 89.38 92 GLU A C 1
ATOM 672 O O . GLU A 1 92 ? 13.353 10.691 0.990 1.00 89.38 92 GLU A O 1
ATOM 677 N N . GLU A 1 93 ? 11.989 11.165 -0.727 1.00 89.31 93 GLU A N 1
ATOM 678 C CA . GLU A 1 93 ? 11.511 12.426 -0.163 1.00 89.31 93 GLU A CA 1
ATOM 679 C C . GLU A 1 93 ? 10.680 12.203 1.109 1.00 89.31 93 GLU A C 1
ATOM 681 O O . GLU A 1 93 ? 10.848 12.933 2.090 1.00 89.31 93 GLU A O 1
ATOM 686 N N . ALA A 1 94 ? 9.832 11.168 1.135 1.00 89.12 94 ALA A N 1
ATOM 687 C CA . ALA A 1 94 ? 9.055 10.799 2.317 1.00 89.12 94 ALA A CA 1
ATOM 688 C C . ALA A 1 94 ? 9.945 10.364 3.492 1.00 89.12 94 ALA A C 1
ATOM 690 O O . ALA A 1 94 ? 9.678 10.735 4.637 1.00 89.12 94 ALA A O 1
ATOM 691 N N . VAL A 1 95 ? 11.015 9.614 3.216 1.00 90.00 95 VAL A N 1
ATOM 692 C CA . VAL A 1 95 ? 12.015 9.212 4.215 1.00 90.00 95 VAL A CA 1
ATOM 693 C C . VAL A 1 95 ? 12.823 10.412 4.701 1.00 90.00 95 VAL A C 1
ATOM 695 O O . VAL A 1 95 ? 13.006 10.582 5.905 1.00 90.00 95 VAL A O 1
ATOM 698 N N . LYS A 1 96 ? 13.241 11.301 3.792 1.00 89.25 96 LYS A N 1
ATOM 699 C CA . LYS A 1 96 ? 13.979 12.528 4.124 1.00 89.25 96 LYS A CA 1
ATOM 700 C C . LYS A 1 96 ? 13.170 13.490 4.996 1.00 89.25 96 LYS A C 1
ATOM 702 O O . LYS A 1 96 ? 13.745 14.167 5.845 1.00 89.25 96 LYS A O 1
ATOM 707 N N . ALA A 1 97 ? 11.848 13.536 4.822 1.00 87.31 97 ALA A N 1
ATOM 708 C CA . ALA A 1 97 ? 10.947 14.287 5.698 1.00 87.31 97 ALA A CA 1
ATOM 709 C C . ALA A 1 97 ? 10.879 13.717 7.131 1.00 87.31 97 ALA A C 1
ATOM 711 O O . ALA A 1 97 ? 10.412 14.391 8.049 1.00 87.31 97 ALA A O 1
ATOM 712 N N . GLY A 1 98 ? 11.368 12.493 7.331 1.00 88.00 98 GLY A N 1
ATOM 713 C CA . GLY A 1 98 ? 11.475 11.833 8.620 1.00 88.00 98 GLY A CA 1
ATOM 714 C C . GLY A 1 98 ? 10.324 10.875 8.903 1.00 88.00 98 GLY A C 1
ATOM 715 O O . GLY A 1 98 ? 9.257 10.905 8.280 1.00 88.00 98 GLY A O 1
ATOM 716 N N . CYS A 1 99 ? 10.550 10.022 9.898 1.00 89.06 99 CYS A N 1
ATOM 717 C CA . CYS A 1 99 ? 9.603 9.004 10.325 1.00 89.06 99 CYS A CA 1
ATOM 718 C C . CYS A 1 99 ? 8.959 9.331 11.666 1.00 89.06 99 CYS A C 1
ATOM 720 O O . CYS A 1 99 ? 9.466 10.093 12.489 1.00 89.06 99 CYS A O 1
ATOM 722 N N . ARG A 1 100 ? 7.805 8.712 11.871 1.00 88.12 100 ARG A N 1
ATOM 723 C CA . ARG A 1 100 ? 6.994 8.796 13.070 1.00 88.12 100 ARG A CA 1
ATOM 724 C C . ARG A 1 100 ? 7.727 8.195 14.260 1.00 88.12 100 ARG A C 1
ATOM 726 O O . ARG A 1 100 ? 8.368 7.147 14.166 1.00 88.12 100 ARG A O 1
ATOM 733 N N . THR A 1 101 ? 7.551 8.841 15.402 1.00 91.00 101 THR A N 1
ATOM 734 C CA . THR A 1 101 ? 7.822 8.240 16.707 1.00 91.00 101 THR A CA 1
ATOM 735 C C . THR A 1 101 ? 6.655 7.342 17.111 1.00 91.00 101 THR A C 1
ATOM 737 O O . THR A 1 101 ? 5.506 7.589 16.724 1.00 91.00 101 THR A O 1
ATOM 740 N N . SER A 1 102 ? 6.929 6.362 17.958 1.00 91.69 102 SER A N 1
ATOM 741 C CA . SER A 1 102 ? 5.970 5.541 18.696 1.00 91.69 102 SER A CA 1
ATOM 742 C C . SER A 1 102 ? 4.882 6.399 19.337 1.00 91.69 102 SER A C 1
ATOM 744 O O . SER A 1 102 ? 3.701 6.094 19.196 1.00 91.69 102 SER A O 1
ATOM 746 N N . ARG A 1 103 ? 5.241 7.544 19.938 1.00 92.12 103 ARG A N 1
ATOM 747 C CA . ARG A 1 103 ? 4.262 8.488 20.500 1.00 92.12 103 ARG A CA 1
ATOM 748 C C . ARG A 1 103 ? 3.319 9.056 19.440 1.00 92.12 103 ARG A C 1
ATOM 750 O O . ARG A 1 103 ? 2.112 9.086 19.664 1.00 92.12 103 ARG A O 1
ATOM 757 N N . SER A 1 104 ? 3.845 9.502 18.300 1.00 90.25 104 SER A N 1
ATOM 758 C CA . SER A 1 104 ? 3.016 10.048 17.217 1.00 90.25 104 SER A CA 1
ATOM 759 C C . SER A 1 104 ? 2.121 8.985 16.567 1.00 90.25 104 SER A C 1
ATOM 761 O O . SER A 1 104 ? 0.974 9.271 16.237 1.00 90.25 104 SER A O 1
ATOM 763 N N . ALA A 1 105 ? 2.606 7.746 16.443 1.00 90.00 105 ALA A N 1
ATOM 764 C CA . ALA A 1 105 ? 1.810 6.616 15.979 1.00 90.00 105 ALA A CA 1
ATOM 765 C C . ALA A 1 105 ? 0.725 6.235 17.000 1.00 90.00 105 ALA A C 1
ATOM 767 O O . ALA A 1 105 ? -0.418 5.999 16.621 1.00 90.00 105 ALA A O 1
ATOM 768 N N . GLN A 1 106 ? 1.038 6.272 18.298 1.00 93.06 106 GLN A N 1
ATOM 769 C CA . GLN A 1 106 ? 0.058 6.026 19.354 1.00 93.06 106 GLN A CA 1
ATOM 770 C C . GLN A 1 106 ? -1.080 7.053 19.321 1.00 93.06 106 GLN A C 1
ATOM 772 O O . GLN A 1 106 ? -2.237 6.672 19.448 1.00 93.06 106 GLN A O 1
ATOM 777 N N . LEU A 1 107 ? -0.776 8.333 19.073 1.00 90.69 107 LEU A N 1
ATOM 778 C CA . LEU A 1 107 ? -1.804 9.369 18.918 1.00 90.69 107 LEU A CA 1
ATOM 779 C C . LEU A 1 107 ? -2.765 9.075 17.758 1.00 90.69 107 LEU A C 1
ATOM 781 O O . LEU A 1 107 ? -3.957 9.336 17.883 1.00 90.69 107 LEU A O 1
ATOM 785 N N . ILE A 1 108 ? -2.273 8.499 16.658 1.00 89.12 108 ILE A N 1
ATOM 786 C CA . ILE A 1 108 ? -3.123 8.082 15.536 1.00 89.12 108 ILE A CA 1
ATOM 787 C C . ILE A 1 108 ? -4.059 6.942 15.955 1.00 89.12 108 ILE A C 1
ATOM 789 O O . ILE A 1 108 ? -5.247 6.982 15.647 1.00 89.12 108 ILE A O 1
ATOM 793 N N . LEU A 1 109 ? -3.545 5.939 16.670 1.00 92.00 109 LEU A N 1
ATOM 794 C CA . LEU A 1 109 ? -4.358 4.824 17.167 1.00 92.00 109 LEU A CA 1
ATOM 795 C C . LEU A 1 109 ? -5.417 5.307 18.167 1.00 92.00 109 LEU A C 1
ATOM 797 O O . LEU A 1 109 ? -6.562 4.863 18.115 1.00 92.00 109 LEU A O 1
ATOM 801 N N . ASP A 1 110 ? -5.052 6.227 19.060 1.00 91.56 110 ASP A N 1
ATOM 802 C CA . ASP A 1 110 ? -5.964 6.798 20.053 1.00 91.56 110 ASP A CA 1
ATOM 803 C C . ASP A 1 110 ? -7.066 7.642 19.393 1.00 91.56 110 ASP A C 1
ATOM 805 O O . ASP A 1 110 ? -8.224 7.572 19.803 1.00 91.56 110 ASP A O 1
ATOM 809 N N . ASP A 1 111 ? -6.733 8.406 18.351 1.00 89.62 111 ASP A N 1
ATOM 810 C CA . ASP A 1 111 ? -7.705 9.181 17.574 1.00 89.62 111 ASP A CA 1
ATOM 811 C C . ASP A 1 111 ? -8.664 8.280 16.774 1.00 89.62 111 ASP A C 1
ATOM 813 O O . ASP A 1 111 ? -9.881 8.486 16.780 1.00 89.62 111 ASP A O 1
ATOM 817 N N . ALA A 1 112 ? -8.148 7.198 16.180 1.00 89.06 112 ALA A N 1
ATOM 818 C CA . ALA A 1 112 ? -8.976 6.209 15.493 1.00 89.06 112 ALA A CA 1
ATOM 819 C C . ALA A 1 112 ? -10.003 5.575 16.449 1.00 89.06 112 ALA A C 1
ATOM 821 O O . ALA A 1 112 ? -11.179 5.461 16.103 1.00 89.06 112 ALA A O 1
ATOM 822 N N . LYS A 1 113 ? -9.593 5.232 17.682 1.00 90.00 113 LYS A N 1
ATOM 823 C CA . LYS A 1 113 ? -10.497 4.693 18.719 1.00 90.00 113 LYS A CA 1
ATOM 824 C C . LYS A 1 113 ? -11.608 5.673 19.098 1.00 90.00 113 LYS A C 1
ATOM 826 O O . LYS A 1 113 ? -12.738 5.244 19.305 1.00 90.00 113 LYS A O 1
ATOM 831 N N . LYS A 1 114 ? -11.309 6.975 19.174 1.00 87.38 114 LYS A N 1
ATOM 832 C CA . LYS A 1 114 ? -12.302 8.011 19.517 1.00 87.38 114 LYS A CA 1
ATOM 833 C C . LYS A 1 114 ? -13.382 8.180 18.453 1.00 87.38 114 LYS A C 1
ATOM 835 O O . LYS A 1 114 ? -14.491 8.578 18.790 1.00 87.38 114 LYS A O 1
ATOM 840 N N . THR A 1 115 ? -13.077 7.862 17.196 1.00 77.19 115 THR A N 1
ATOM 841 C CA . THR A 1 115 ? -14.047 7.973 16.095 1.00 77.19 115 THR A CA 1
ATOM 842 C C . THR A 1 115 ? -15.113 6.861 16.156 1.00 77.19 115 THR A C 1
ATOM 844 O O . THR A 1 115 ? -16.193 7.009 15.595 1.00 77.19 115 THR A O 1
ATOM 847 N N . GLY A 1 116 ? -14.854 5.772 16.893 1.00 66.69 116 GLY A N 1
ATOM 848 C CA . GLY A 1 116 ? -15.860 4.818 17.383 1.00 66.69 116 GLY A CA 1
ATOM 849 C C . GLY A 1 116 ? -16.342 3.746 16.399 1.00 66.69 116 GLY A C 1
ATOM 850 O O . GLY A 1 116 ? -16.712 2.659 16.836 1.00 66.69 116 GLY A O 1
ATOM 851 N N . ASP A 1 117 ? -16.288 3.983 15.090 1.00 81.06 117 ASP A N 1
ATOM 852 C CA . ASP A 1 117 ? -16.755 3.018 14.084 1.00 81.06 117 ASP A CA 1
ATOM 853 C C . ASP A 1 117 ? -15.599 2.207 13.478 1.00 81.06 117 ASP A C 1
ATOM 855 O O . ASP A 1 117 ? -15.252 2.388 12.319 1.00 81.06 117 ASP A O 1
ATOM 859 N N . LEU A 1 118 ? -14.947 1.353 14.280 1.00 87.69 118 LEU A N 1
ATOM 860 C CA . LEU A 1 118 ? -13.825 0.497 13.844 1.00 87.69 118 LEU A CA 1
ATOM 861 C C . LEU A 1 118 ? -14.206 -0.976 13.650 1.00 87.69 118 LEU A C 1
ATOM 863 O O . LEU A 1 118 ? -13.350 -1.796 13.352 1.00 87.69 118 LEU A O 1
ATOM 867 N N . GLY A 1 119 ? -15.446 -1.379 13.904 1.00 90.88 119 GLY A N 1
ATOM 868 C CA . GLY A 1 119 ? -15.784 -2.801 13.959 1.00 90.88 119 GLY A CA 1
ATOM 869 C C . GLY A 1 119 ? -15.059 -3.588 15.069 1.00 90.88 119 GLY A C 1
ATOM 870 O O . GLY A 1 119 ? -14.095 -3.152 15.704 1.00 90.88 119 GLY A O 1
ATOM 871 N N . THR A 1 120 ? -15.561 -4.786 15.355 1.00 93.19 120 THR A N 1
ATOM 872 C CA . THR A 1 120 ? -15.157 -5.540 16.557 1.00 93.19 120 THR A CA 1
ATOM 873 C C . THR A 1 120 ? -13.724 -6.073 16.502 1.00 93.19 120 THR A C 1
ATOM 875 O O . THR A 1 120 ? -12.981 -5.947 17.479 1.00 93.19 120 THR A O 1
ATOM 878 N N . ILE A 1 121 ? -13.302 -6.646 15.369 1.00 93.56 121 ILE A N 1
ATOM 879 C CA . ILE A 1 121 ? -11.954 -7.208 15.219 1.00 93.56 121 ILE A CA 1
ATOM 880 C C . ILE A 1 121 ? -10.936 -6.081 15.115 1.00 93.56 121 ILE A C 1
ATOM 882 O O . ILE A 1 121 ? -9.934 -6.110 15.830 1.00 93.56 121 ILE A O 1
ATOM 886 N N . THR A 1 122 ? -11.184 -5.076 14.272 1.00 92.00 122 THR A N 1
ATOM 887 C CA . THR A 1 122 ? -10.217 -3.988 14.102 1.00 92.00 122 THR A CA 1
ATOM 888 C C . THR A 1 122 ? -10.050 -3.197 15.390 1.00 92.00 122 THR A C 1
ATOM 890 O O . THR A 1 122 ? -8.916 -2.934 15.769 1.00 92.00 122 THR A O 1
ATOM 893 N N . SER A 1 123 ? -11.124 -2.901 16.134 1.00 92.94 123 SER A N 1
ATOM 894 C CA . SER A 1 123 ? -11.009 -2.227 17.438 1.00 92.94 123 SER A CA 1
ATOM 895 C C . SER A 1 123 ? -10.117 -2.999 18.421 1.00 92.94 123 SER A C 1
ATOM 897 O O . SER A 1 123 ? -9.311 -2.404 19.144 1.00 92.94 123 SER A O 1
ATOM 899 N N . SER A 1 124 ? -10.218 -4.334 18.436 1.00 93.00 124 SER A N 1
ATOM 900 C CA . SER A 1 124 ? -9.342 -5.192 19.243 1.00 93.00 124 SER A CA 1
ATOM 901 C C . SER A 1 124 ? -7.880 -5.087 18.794 1.00 93.00 124 SER A C 1
ATOM 903 O O . SER A 1 124 ? -6.998 -4.898 19.631 1.00 93.00 124 SER A O 1
ATOM 905 N N . GLN A 1 125 ? -7.620 -5.121 17.485 1.00 93.94 125 GLN A N 1
ATOM 906 C CA . GLN A 1 125 ? -6.266 -5.016 16.930 1.00 93.94 125 GLN A CA 1
ATOM 907 C C . GLN A 1 125 ? -5.650 -3.627 17.134 1.00 93.94 125 GLN A C 1
ATOM 909 O O . GLN A 1 125 ? -4.519 -3.534 17.597 1.00 93.94 125 GLN A O 1
ATOM 914 N N . VAL A 1 126 ? -6.407 -2.544 16.917 1.00 92.19 126 VAL A N 1
ATOM 915 C CA . VAL A 1 126 ? -5.985 -1.159 17.211 1.00 92.19 126 VAL A CA 1
ATOM 916 C C . VAL A 1 126 ? -5.626 -1.006 18.695 1.00 92.19 126 VAL A C 1
ATOM 918 O O . VAL A 1 126 ? -4.708 -0.271 19.055 1.00 92.19 126 VAL A O 1
ATOM 921 N N . SER A 1 127 ? -6.328 -1.711 19.585 1.00 91.38 127 SER A N 1
ATOM 922 C CA . SER A 1 127 ? -6.046 -1.690 21.025 1.00 91.38 127 SER A CA 1
ATOM 923 C C . SER A 1 127 ? -4.828 -2.527 21.420 1.00 91.38 127 SER A C 1
ATOM 925 O O . SER A 1 127 ? -4.123 -2.170 22.368 1.00 91.38 127 SER A O 1
ATOM 927 N N . ALA A 1 128 ? -4.559 -3.615 20.699 1.00 92.12 128 ALA A N 1
ATOM 928 C CA . ALA A 1 128 ? -3.425 -4.505 20.936 1.00 92.12 128 ALA A CA 1
ATOM 929 C C . ALA A 1 128 ? -2.122 -4.020 20.282 1.00 92.12 128 ALA A C 1
ATOM 931 O O . ALA A 1 128 ? -1.044 -4.359 20.764 1.00 92.12 128 ALA A O 1
ATOM 932 N N . PHE A 1 129 ? -2.207 -3.208 19.227 1.00 91.12 129 PHE A N 1
ATOM 933 C CA . PHE A 1 129 ? -1.046 -2.730 18.484 1.00 91.12 129 PHE A CA 1
ATOM 934 C C . PHE A 1 129 ? -0.096 -1.911 19.371 1.00 91.12 129 PHE A C 1
ATOM 936 O O . PHE A 1 129 ? -0.530 -1.110 20.207 1.00 91.12 129 PHE A O 1
ATOM 943 N N . ARG A 1 130 ? 1.212 -2.118 19.202 1.00 90.44 130 ARG A N 1
ATOM 944 C CA . ARG A 1 130 ? 2.272 -1.414 19.938 1.00 90.44 130 ARG A CA 1
ATOM 945 C C . ARG A 1 130 ? 3.251 -0.812 18.930 1.00 90.44 130 ARG A C 1
ATOM 947 O O . ARG A 1 130 ? 4.078 -1.548 18.398 1.00 90.44 130 ARG A O 1
ATOM 954 N N . PRO A 1 131 ? 3.146 0.492 18.623 1.00 87.94 131 PRO A N 1
ATOM 955 C CA . PRO A 1 131 ? 4.023 1.109 17.641 1.00 87.94 131 PRO A CA 1
ATOM 956 C C . PRO A 1 131 ? 5.441 1.265 18.195 1.00 87.94 131 PRO A C 1
ATOM 958 O O . PRO A 1 131 ? 5.631 1.660 19.345 1.00 87.94 131 PRO A O 1
ATOM 961 N N . THR A 1 132 ? 6.433 1.022 17.347 1.00 87.31 132 THR A N 1
ATOM 962 C CA . THR A 1 132 ? 7.842 1.343 17.608 1.00 87.31 132 THR A CA 1
ATOM 963 C C . THR A 1 132 ? 8.210 2.684 16.961 1.00 87.31 132 THR A C 1
ATOM 965 O O . THR A 1 132 ? 7.359 3.352 16.367 1.00 87.31 132 THR A O 1
ATOM 968 N N . ASP A 1 133 ? 9.453 3.135 17.110 1.00 87.56 133 ASP A N 1
ATOM 969 C CA . ASP A 1 133 ? 9.949 4.323 16.408 1.00 87.56 133 ASP A CA 1
ATOM 970 C C . ASP A 1 133 ? 10.408 3.976 14.980 1.00 87.56 133 ASP A C 1
ATOM 972 O O . ASP A 1 133 ? 10.785 2.842 14.693 1.00 87.56 133 ASP A O 1
ATOM 976 N N . LYS A 1 134 ? 10.429 4.982 14.092 1.00 83.62 134 LYS A N 1
ATOM 977 C CA . LYS A 1 134 ? 11.135 4.971 12.793 1.00 83.62 134 LYS A CA 1
ATOM 978 C C . LYS A 1 134 ? 10.668 3.959 11.731 1.00 83.62 134 LYS A C 1
ATOM 980 O O . LYS A 1 134 ? 11.336 3.815 10.711 1.00 83.62 134 LYS A O 1
ATOM 985 N N . TRP A 1 135 ? 9.523 3.314 11.920 1.00 82.12 135 TRP A N 1
ATOM 986 C CA . TRP A 1 135 ? 8.989 2.331 10.967 1.00 82.12 135 TRP A CA 1
ATOM 987 C C . TRP A 1 135 ? 8.031 2.922 9.927 1.00 82.12 135 TRP A C 1
ATOM 989 O O . TRP A 1 135 ? 7.822 2.315 8.882 1.00 82.12 135 TRP A O 1
ATOM 999 N N . MET A 1 136 ? 7.472 4.109 10.205 1.00 86.25 136 MET A N 1
ATOM 1000 C CA . MET A 1 136 ? 6.479 4.780 9.363 1.00 86.25 136 MET A CA 1
ATOM 1001 C C . MET A 1 136 ? 6.923 6.185 8.952 1.00 86.25 136 MET A C 1
ATOM 1003 O O . MET A 1 136 ? 7.216 6.988 9.833 1.00 86.25 136 MET A O 1
ATOM 1007 N N . THR A 1 137 ? 6.885 6.552 7.669 1.00 87.44 137 THR A N 1
ATOM 1008 C CA . THR A 1 137 ? 7.136 7.945 7.239 1.00 87.44 137 THR A CA 1
ATOM 1009 C C . THR A 1 137 ? 6.079 8.925 7.771 1.00 87.44 137 THR A C 1
ATOM 1011 O O . THR A 1 137 ? 4.913 8.588 7.991 1.00 87.44 137 THR A O 1
ATOM 1014 N N . THR A 1 138 ? 6.468 10.181 7.996 1.00 83.88 138 THR A N 1
ATOM 1015 C CA . THR A 1 138 ? 5.517 11.242 8.382 1.00 83.88 138 THR A CA 1
ATOM 1016 C C . THR A 1 138 ? 4.618 11.666 7.220 1.00 83.88 138 THR A C 1
ATOM 1018 O O . THR A 1 138 ? 3.468 12.054 7.448 1.00 83.88 138 THR A O 1
ATOM 1021 N N . LEU A 1 139 ? 5.123 11.543 5.990 1.00 84.00 139 LEU A N 1
ATOM 1022 C CA . LEU A 1 139 ? 4.423 11.832 4.743 1.00 84.00 139 LEU A CA 1
ATOM 1023 C C . LEU A 1 139 ? 4.117 10.545 3.963 1.00 84.00 139 LEU A C 1
ATOM 1025 O O . LEU A 1 139 ? 4.856 9.565 4.034 1.00 84.00 139 LEU A O 1
ATOM 1029 N N . GLU A 1 140 ? 3.017 10.556 3.215 1.00 85.75 140 GLU A N 1
ATOM 1030 C CA . GLU A 1 140 ? 2.640 9.473 2.299 1.00 85.75 140 GLU A CA 1
ATOM 1031 C C . GLU A 1 140 ? 3.441 9.571 1.001 1.00 85.75 140 GLU A C 1
ATOM 1033 O O . GLU A 1 140 ? 3.584 10.665 0.458 1.00 85.75 140 GLU A O 1
ATOM 1038 N N . VAL A 1 141 ? 3.863 8.430 0.457 1.00 87.00 141 VAL A N 1
ATOM 1039 C CA . VAL A 1 141 ? 4.385 8.352 -0.911 1.00 87.00 141 VAL A CA 1
ATOM 1040 C C . VAL A 1 141 ? 3.215 8.426 -1.881 1.00 87.00 141 VAL A C 1
ATOM 1042 O O . VAL A 1 141 ? 2.202 7.734 -1.728 1.00 87.00 141 VAL A O 1
ATOM 1045 N N . THR A 1 142 ? 3.338 9.307 -2.860 1.00 85.81 142 THR A N 1
ATOM 1046 C CA . THR A 1 142 ? 2.246 9.710 -3.758 1.00 85.81 142 THR A CA 1
ATOM 1047 C C . THR A 1 142 ? 2.707 9.870 -5.201 1.00 85.81 142 THR A C 1
ATOM 1049 O O . THR A 1 142 ? 1.893 10.232 -6.054 1.00 85.81 142 THR A O 1
ATOM 1052 N N . ASP A 1 143 ? 3.985 9.602 -5.486 1.00 86.38 143 ASP A N 1
ATOM 1053 C CA . ASP A 1 143 ? 4.527 9.617 -6.840 1.00 86.38 143 ASP A CA 1
ATOM 1054 C C . ASP A 1 143 ? 3.896 8.498 -7.693 1.00 86.38 143 ASP A C 1
ATOM 1056 O O . ASP A 1 143 ? 4.079 7.317 -7.381 1.00 86.38 143 ASP A O 1
ATOM 1060 N N . PRO A 1 144 ? 3.164 8.830 -8.778 1.00 81.31 144 PRO A N 1
ATOM 1061 C CA . PRO A 1 144 ? 2.543 7.849 -9.669 1.00 81.31 144 PRO A CA 1
ATOM 1062 C C . PRO A 1 144 ? 3.543 7.029 -10.501 1.00 81.31 144 PRO A C 1
ATOM 1064 O O . PRO A 1 144 ? 3.129 6.117 -11.223 1.00 81.31 144 PRO A O 1
ATOM 1067 N N . ASN A 1 145 ? 4.833 7.364 -10.459 1.00 86.00 145 ASN A N 1
ATOM 1068 C CA . ASN A 1 145 ? 5.904 6.609 -11.102 1.00 86.00 145 ASN A CA 1
ATOM 1069 C C . ASN A 1 145 ? 6.609 5.639 -10.146 1.00 86.00 145 ASN A C 1
ATOM 1071 O O . ASN A 1 145 ? 7.514 4.924 -10.582 1.00 86.00 145 ASN A O 1
ATOM 1075 N N . THR A 1 146 ? 6.157 5.558 -8.889 1.00 89.00 146 THR A N 1
ATOM 1076 C CA . THR A 1 146 ? 6.664 4.599 -7.905 1.00 89.00 146 THR A CA 1
ATOM 1077 C C . THR A 1 146 ? 6.478 3.177 -8.420 1.00 89.00 146 THR A C 1
ATOM 1079 O O . THR A 1 146 ? 5.350 2.732 -8.653 1.00 89.00 146 THR A O 1
ATOM 1082 N N . TRP A 1 147 ? 7.587 2.457 -8.569 1.00 91.69 147 TRP A N 1
ATOM 1083 C CA . TRP A 1 147 ? 7.583 1.028 -8.852 1.00 91.69 147 TRP A CA 1
ATOM 1084 C C . TRP A 1 147 ? 7.376 0.231 -7.567 1.00 91.69 147 TRP A C 1
ATOM 1086 O O . TRP A 1 147 ? 7.964 0.533 -6.532 1.00 91.69 147 TRP A O 1
ATOM 1096 N N . GLY A 1 148 ? 6.550 -0.804 -7.650 1.00 92.62 148 GLY A N 1
ATOM 1097 C CA . GLY A 1 148 ? 6.317 -1.747 -6.572 1.00 92.62 148 GLY A CA 1
ATOM 1098 C C . GLY A 1 148 ? 6.408 -3.188 -7.050 1.00 92.62 148 GLY A C 1
ATOM 1099 O O . GLY A 1 148 ? 6.160 -3.484 -8.223 1.00 92.62 148 GLY A O 1
ATOM 1100 N N . TYR A 1 149 ? 6.746 -4.077 -6.121 1.00 93.19 149 TYR A N 1
ATOM 1101 C CA . TYR A 1 149 ? 6.904 -5.505 -6.342 1.00 93.19 149 TYR A CA 1
ATOM 1102 C C . TYR A 1 149 ? 5.942 -6.293 -5.455 1.00 93.19 149 TYR A C 1
ATOM 1104 O O . TYR A 1 149 ? 5.792 -6.031 -4.261 1.00 93.19 149 TYR A O 1
ATOM 1112 N N . ARG A 1 150 ? 5.273 -7.283 -6.037 1.00 92.75 150 ARG A N 1
ATOM 1113 C CA . ARG A 1 150 ? 4.304 -8.125 -5.336 1.00 92.75 150 ARG A CA 1
ATOM 1114 C C . ARG A 1 150 ? 4.457 -9.563 -5.793 1.00 92.75 150 ARG A C 1
ATOM 1116 O O . ARG A 1 150 ? 4.257 -9.851 -6.967 1.00 92.75 150 ARG A O 1
ATOM 1123 N N . ALA A 1 151 ? 4.743 -10.463 -4.862 1.00 91.50 151 ALA A N 1
ATOM 1124 C CA . ALA A 1 151 ? 4.721 -11.891 -5.140 1.00 91.50 151 ALA A CA 1
ATOM 1125 C C . ALA A 1 151 ? 3.337 -12.486 -4.846 1.00 91.50 151 ALA A C 1
ATOM 1127 O O . ALA A 1 151 ? 2.765 -12.262 -3.772 1.00 91.50 151 ALA A O 1
ATOM 1128 N N . THR A 1 152 ? 2.758 -13.187 -5.820 1.00 90.81 152 THR A N 1
ATOM 1129 C CA . THR A 1 152 ? 1.452 -13.839 -5.665 1.00 90.81 152 THR A CA 1
ATOM 1130 C C . THR A 1 152 ? 1.242 -14.942 -6.696 1.00 90.81 152 THR A C 1
ATOM 1132 O O . THR A 1 152 ? 1.570 -14.782 -7.866 1.00 90.81 152 THR A O 1
ATOM 1135 N N . ASP A 1 153 ? 0.603 -16.030 -6.270 1.00 89.12 153 ASP A N 1
ATOM 1136 C CA . ASP A 1 153 ? 0.089 -17.078 -7.160 1.00 89.12 153 ASP A CA 1
ATOM 1137 C C . ASP A 1 153 ? -1.444 -17.192 -7.076 1.00 89.12 153 ASP A C 1
ATOM 1139 O O . ASP A 1 153 ? -2.047 -18.137 -7.583 1.00 89.12 153 ASP A O 1
ATOM 1143 N N . PHE A 1 154 ? -2.114 -16.235 -6.420 1.00 90.81 154 PHE A N 1
ATOM 1144 C CA . PHE A 1 154 ? -3.568 -16.258 -6.281 1.00 90.81 154 PHE A CA 1
ATOM 1145 C C . PHE A 1 154 ? -4.246 -15.847 -7.598 1.00 90.81 154 PHE A C 1
ATOM 1147 O O . PHE A 1 154 ? -4.107 -14.689 -7.999 1.00 90.81 154 PHE A O 1
ATOM 1154 N N . PRO A 1 155 ? -5.074 -16.709 -8.227 1.00 93.00 155 PRO A N 1
ATOM 1155 C CA . PRO A 1 155 ? -5.675 -16.404 -9.530 1.00 93.00 155 PRO A CA 1
ATOM 1156 C C . PRO A 1 155 ? -6.504 -15.114 -9.549 1.00 93.00 155 PRO A C 1
ATOM 1158 O O . PRO A 1 155 ? -6.443 -14.346 -10.506 1.00 93.00 155 PRO A O 1
ATOM 1161 N N . ASP A 1 156 ? -7.240 -14.840 -8.465 1.00 93.81 156 ASP A N 1
ATOM 1162 C CA . ASP A 1 156 ? -8.037 -13.615 -8.318 1.00 93.81 156 ASP A CA 1
ATOM 1163 C C . ASP A 1 156 ? -7.158 -12.349 -8.329 1.00 93.81 156 ASP A C 1
ATOM 1165 O O . ASP A 1 156 ? -7.556 -11.325 -8.884 1.00 93.81 156 ASP A O 1
ATOM 1169 N N . GLU A 1 157 ? -5.973 -12.412 -7.712 1.00 94.06 157 GLU A N 1
ATOM 1170 C CA . GLU A 1 157 ? -5.026 -11.294 -7.615 1.00 94.06 157 GLU A CA 1
ATOM 1171 C C . GLU A 1 157 ? -4.320 -11.075 -8.953 1.00 94.06 157 GLU A C 1
ATOM 1173 O O . GLU A 1 157 ? -4.300 -9.948 -9.439 1.00 94.06 157 GLU A O 1
ATOM 1178 N N . ILE A 1 158 ? -3.871 -12.153 -9.606 1.00 94.75 158 ILE A N 1
ATOM 1179 C CA . ILE A 1 158 ? -3.276 -12.113 -10.951 1.00 94.75 158 ILE A CA 1
ATOM 1180 C C . ILE A 1 158 ? -4.250 -11.472 -11.946 1.00 94.75 158 ILE A C 1
ATOM 1182 O O . ILE A 1 158 ? -3.901 -10.502 -12.615 1.00 94.75 158 ILE A O 1
ATOM 1186 N N . LYS A 1 159 ? -5.506 -11.936 -11.975 1.00 95.75 159 LYS A N 1
ATOM 1187 C CA . LYS A 1 159 ? -6.548 -11.371 -12.845 1.00 95.75 159 LYS A CA 1
ATOM 1188 C C . LYS A 1 159 ? -6.820 -9.893 -12.553 1.00 95.75 159 LYS A C 1
ATOM 1190 O O . LYS A 1 159 ? -7.180 -9.138 -13.453 1.00 95.75 159 LYS A O 1
ATOM 1195 N N . SER A 1 160 ? -6.685 -9.470 -11.297 1.00 95.62 160 SER A N 1
ATOM 1196 C CA . SER A 1 160 ? -6.837 -8.062 -10.932 1.00 95.62 160 SER A CA 1
ATOM 1197 C C . SER A 1 160 ? -5.673 -7.210 -11.432 1.00 95.62 160 SER A C 1
ATOM 1199 O O . SER A 1 160 ? -5.919 -6.140 -11.989 1.00 95.62 160 SER A O 1
ATOM 1201 N N . LEU A 1 161 ? -4.435 -7.696 -11.283 1.00 96.00 161 LEU A N 1
ATOM 1202 C CA . LEU A 1 161 ? -3.239 -7.023 -11.792 1.00 96.00 161 LEU A CA 1
ATOM 1203 C C . LEU A 1 161 ? -3.313 -6.876 -13.315 1.00 96.00 161 LEU A C 1
ATOM 1205 O O . LEU A 1 161 ? -3.153 -5.772 -13.825 1.00 96.00 161 LEU A O 1
ATOM 1209 N N . GLU A 1 162 ? -3.647 -7.951 -14.035 1.00 96.12 162 GLU A N 1
ATOM 1210 C CA . GLU A 1 162 ? -3.888 -7.927 -15.487 1.00 96.12 162 GLU A CA 1
ATOM 1211 C C . GLU A 1 162 ? -5.020 -6.955 -15.873 1.00 96.12 162 GLU A C 1
ATOM 1213 O O . GLU A 1 162 ? -4.975 -6.314 -16.920 1.00 96.12 162 GLU A O 1
ATOM 1218 N N . GLY A 1 163 ? -6.010 -6.785 -14.992 1.00 92.44 163 GLY A N 1
ATOM 1219 C CA . GLY A 1 163 ? -7.067 -5.776 -15.097 1.00 92.44 163 GLY A CA 1
ATOM 1220 C C . GLY A 1 163 ? -6.658 -4.354 -14.687 1.00 92.44 163 GLY A C 1
ATOM 1221 O O . GLY A 1 163 ? -7.530 -3.490 -14.590 1.00 92.44 163 GLY A O 1
ATOM 1222 N N . GLY A 1 164 ? -5.374 -4.104 -14.416 1.00 90.75 164 GLY A N 1
ATOM 1223 C CA . GLY A 1 164 ? -4.827 -2.777 -14.136 1.00 90.75 164 GLY A CA 1
ATOM 1224 C C . GLY A 1 164 ? -5.045 -2.272 -12.711 1.00 90.75 164 GLY A C 1
ATOM 1225 O O . GLY A 1 164 ? -5.038 -1.060 -12.500 1.00 90.75 164 GLY A O 1
ATOM 1226 N N . LYS A 1 165 ? -5.234 -3.154 -11.717 1.00 91.88 165 LYS A N 1
ATOM 1227 C CA . LYS A 1 165 ? -5.391 -2.728 -10.314 1.00 91.88 165 LYS A CA 1
ATOM 1228 C C . LYS A 1 165 ? -4.942 -3.753 -9.273 1.00 91.88 165 LYS A C 1
ATOM 1230 O O . LYS A 1 165 ? -5.050 -4.963 -9.476 1.00 91.88 165 LYS A O 1
ATOM 1235 N N . THR A 1 166 ? -4.527 -3.274 -8.104 1.00 93.00 166 THR A N 1
ATOM 1236 C CA . THR A 1 166 ? -4.243 -4.130 -6.940 1.00 93.00 166 THR A CA 1
ATOM 1237 C C . THR A 1 166 ? -5.516 -4.794 -6.397 1.00 93.00 166 THR A C 1
ATOM 1239 O O . THR A 1 166 ? -6.630 -4.319 -6.629 1.00 93.00 166 THR A O 1
ATOM 1242 N N . LEU A 1 167 ? -5.363 -5.887 -5.642 1.00 93.69 167 LEU A N 1
ATOM 1243 C CA . LEU A 1 167 ? -6.473 -6.579 -4.982 1.00 93.69 167 LEU A CA 1
ATOM 1244 C C . LEU A 1 167 ? -6.118 -6.915 -3.535 1.00 93.69 167 LEU A C 1
ATOM 1246 O O . LEU A 1 167 ? -5.171 -7.650 -3.273 1.00 93.69 167 LEU A O 1
ATOM 1250 N N . SER A 1 168 ? -6.912 -6.415 -2.595 1.00 93.12 168 SER A N 1
ATOM 1251 C CA . SER A 1 168 ? -6.718 -6.672 -1.167 1.00 93.12 168 SER A CA 1
ATOM 1252 C C . SER A 1 168 ? -7.312 -8.011 -0.711 1.00 93.12 168 SER A C 1
ATOM 1254 O O . SER A 1 168 ? -8.200 -8.599 -1.345 1.00 93.12 168 SER A O 1
ATOM 1256 N N . LYS A 1 169 ? -6.856 -8.492 0.454 1.00 93.31 169 LYS A N 1
ATOM 1257 C CA . LYS A 1 169 ? -7.426 -9.679 1.113 1.00 93.31 169 LYS A CA 1
ATOM 1258 C C . LYS A 1 169 ? -8.903 -9.472 1.468 1.00 93.31 169 LYS A C 1
ATOM 1260 O O . LYS A 1 169 ? -9.702 -10.390 1.265 1.00 93.31 169 LYS A O 1
ATOM 1265 N N . ALA A 1 170 ? -9.277 -8.279 1.934 1.00 94.31 170 ALA A N 1
ATOM 1266 C CA . ALA A 1 170 ? -10.658 -7.927 2.248 1.00 94.31 170 ALA A CA 1
ATOM 1267 C C . ALA A 1 170 ? -11.563 -8.015 1.016 1.00 94.31 170 ALA A C 1
ATOM 1269 O O . ALA A 1 170 ? -12.588 -8.681 1.088 1.00 94.31 170 ALA A O 1
ATOM 1270 N N . GLU A 1 171 ? -11.171 -7.452 -0.131 1.00 93.12 171 GLU A N 1
ATOM 1271 C CA . GLU A 1 171 ? -11.971 -7.529 -1.367 1.00 93.12 171 GLU A CA 1
ATOM 1272 C C . GLU A 1 171 ? -12.148 -8.970 -1.859 1.00 93.12 171 GLU A C 1
ATOM 1274 O O . GLU A 1 171 ? -13.223 -9.357 -2.322 1.00 93.12 171 GLU A O 1
ATOM 1279 N N . ARG A 1 172 ? -11.104 -9.799 -1.744 1.00 93.00 172 ARG A N 1
ATOM 1280 C CA . ARG A 1 172 ? -11.192 -11.235 -2.056 1.00 93.00 172 ARG A CA 1
ATOM 1281 C C . ARG A 1 172 ? -12.172 -11.958 -1.142 1.00 93.00 172 ARG A C 1
ATOM 1283 O O . ARG A 1 172 ? -12.905 -12.829 -1.610 1.00 93.00 172 ARG A O 1
ATOM 1290 N N . ARG A 1 173 ? -12.160 -11.641 0.155 1.00 93.50 173 ARG A N 1
ATOM 1291 C CA . ARG A 1 173 ? -13.023 -12.288 1.148 1.00 93.50 173 ARG A CA 1
ATOM 1292 C C . ARG A 1 173 ? -14.463 -11.792 1.053 1.00 93.50 173 ARG A C 1
ATOM 1294 O O . ARG A 1 173 ? -15.363 -12.622 1.073 1.00 93.50 173 ARG A O 1
ATOM 1301 N N . GLU A 1 174 ? -14.673 -10.490 0.874 1.00 93.38 174 GLU A N 1
ATOM 1302 C CA . GLU A 1 174 ? -15.986 -9.846 0.723 1.00 93.38 174 GLU A CA 1
ATOM 1303 C C . GLU A 1 174 ? -16.794 -10.470 -0.429 1.00 93.38 174 GLU A C 1
ATOM 1305 O O . GLU A 1 174 ? -18.002 -10.663 -0.311 1.00 93.38 174 GLU A O 1
ATOM 1310 N N . LYS A 1 175 ? -16.134 -10.858 -1.529 1.00 89.94 175 LYS A N 1
ATOM 1311 C CA . LYS A 1 175 ? -16.780 -11.546 -2.664 1.00 89.94 175 LYS A CA 1
ATOM 1312 C C . LYS A 1 175 ? -17.312 -12.943 -2.331 1.00 89.94 175 LYS A C 1
ATOM 1314 O O . LYS A 1 175 ? -18.176 -13.435 -3.047 1.00 89.94 175 LYS A O 1
ATOM 1319 N N . LYS A 1 176 ? -16.772 -13.593 -1.297 1.00 91.75 176 LYS A N 1
ATOM 1320 C CA . LYS A 1 176 ? -17.055 -14.996 -0.942 1.00 91.75 176 LYS A CA 1
ATOM 1321 C C . LYS A 1 176 ? -17.978 -15.132 0.271 1.00 91.75 176 LYS A C 1
ATOM 1323 O O . LYS A 1 176 ? -18.362 -16.247 0.606 1.00 91.75 176 LYS A O 1
ATOM 1328 N N . VAL A 1 177 ? -18.302 -14.033 0.953 1.00 94.19 177 VAL A N 1
ATOM 1329 C CA . VAL A 1 177 ? -19.200 -14.037 2.116 1.00 94.19 177 VAL A CA 1
ATOM 1330 C C . VAL A 1 177 ? -20.623 -13.679 1.701 1.00 94.19 177 VAL A C 1
ATOM 1332 O O . VAL A 1 177 ? -20.837 -12.773 0.898 1.00 94.19 177 VAL A O 1
ATOM 1335 N N . THR A 1 178 ? -21.599 -14.374 2.283 1.00 95.12 178 THR A N 1
ATOM 1336 C CA . THR A 1 178 ? -23.025 -14.110 2.049 1.00 95.12 178 THR A CA 1
ATOM 1337 C C . THR A 1 178 ? -23.474 -12.824 2.746 1.00 95.12 178 THR A C 1
ATOM 1339 O O . THR A 1 178 ? -24.132 -11.987 2.136 1.00 95.12 178 THR A O 1
ATOM 1342 N N . ASP A 1 179 ? -23.070 -12.630 4.007 1.00 95.44 179 ASP A N 1
ATOM 1343 C CA . ASP A 1 179 ? -23.411 -11.442 4.796 1.00 95.44 179 ASP A CA 1
ATOM 1344 C C . ASP A 1 179 ? -22.247 -10.437 4.818 1.00 95.44 179 ASP A C 1
ATOM 1346 O O . ASP A 1 179 ? -21.357 -10.466 5.677 1.00 95.44 179 ASP A O 1
ATOM 1350 N N . LYS A 1 180 ? -22.259 -9.524 3.842 1.00 93.75 180 LYS A N 1
ATOM 1351 C CA . LYS A 1 180 ? -21.283 -8.427 3.743 1.00 93.75 180 LYS A CA 1
ATOM 1352 C C . LYS A 1 180 ? -21.406 -7.435 4.901 1.00 93.75 180 LYS A C 1
ATOM 1354 O O . LYS A 1 180 ? -20.400 -6.872 5.327 1.00 93.75 180 LYS A O 1
ATOM 1359 N N . SER A 1 181 ? -22.607 -7.242 5.440 1.00 92.62 181 SER A N 1
ATOM 1360 C CA . SER A 1 181 ? -22.839 -6.332 6.564 1.00 92.62 181 SER A CA 1
ATOM 1361 C C . SER A 1 181 ? -22.214 -6.881 7.845 1.00 92.62 181 SER A C 1
ATOM 1363 O O . SER A 1 181 ? -21.556 -6.146 8.576 1.00 92.62 181 SER A O 1
ATOM 1365 N N . ALA A 1 182 ? -22.340 -8.183 8.118 1.00 93.44 182 ALA A N 1
ATOM 1366 C CA . ALA A 1 182 ? -21.606 -8.829 9.208 1.00 93.44 182 ALA A CA 1
ATOM 1367 C C . ALA A 1 182 ? -20.088 -8.760 9.005 1.00 93.44 182 ALA A C 1
ATOM 1369 O O . ALA A 1 182 ? -19.368 -8.461 9.958 1.00 93.44 182 ALA A O 1
ATOM 1370 N N . PHE A 1 183 ? -19.603 -8.975 7.778 1.00 94.62 183 PHE A N 1
A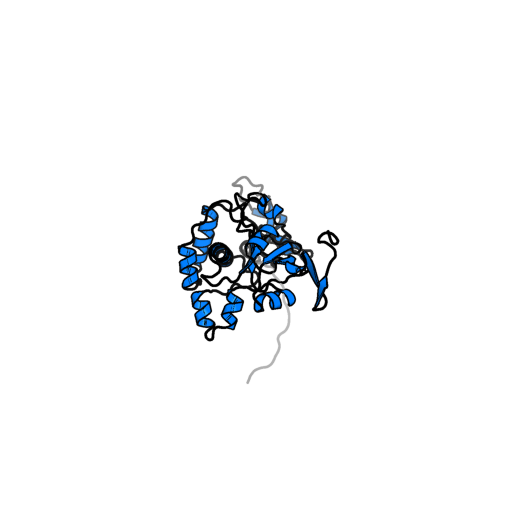TOM 1371 C CA . PHE A 1 183 ? -18.179 -8.856 7.465 1.00 94.62 183 PHE A CA 1
ATOM 1372 C C . PHE A 1 183 ? -17.625 -7.466 7.817 1.00 94.62 183 PHE A C 1
ATOM 1374 O O . PHE A 1 183 ? -16.605 -7.370 8.506 1.00 94.62 183 PHE A O 1
ATOM 1381 N N . TRP A 1 184 ? -18.315 -6.395 7.415 1.00 92.94 184 TRP A N 1
ATOM 1382 C CA . TRP A 1 184 ? -17.882 -5.025 7.697 1.00 92.94 184 TRP A CA 1
ATOM 1383 C C . TRP A 1 184 ? -18.138 -4.580 9.141 1.00 92.94 184 TRP A C 1
ATOM 1385 O O . TRP A 1 184 ? -17.329 -3.836 9.676 1.00 92.94 184 TRP A O 1
ATOM 1395 N N . ARG A 1 185 ? -19.142 -5.108 9.850 1.00 93.06 185 ARG A N 1
ATOM 1396 C CA . ARG A 1 185 ? -19.259 -4.892 11.311 1.00 93.06 185 ARG A CA 1
ATOM 1397 C C . ARG A 1 185 ? -18.074 -5.459 12.103 1.00 93.06 185 ARG A C 1
ATOM 1399 O O . ARG A 1 185 ? -17.822 -5.036 13.228 1.00 93.06 185 ARG A O 1
ATOM 1406 N N . GLN A 1 186 ? -17.356 -6.431 11.541 1.00 93.06 186 GLN A N 1
ATOM 1407 C CA . GLN A 1 186 ? -16.171 -7.017 12.170 1.00 93.06 186 GLN A CA 1
ATOM 1408 C C . GLN A 1 186 ? -14.868 -6.341 11.730 1.00 93.06 186 GLN A C 1
ATOM 1410 O O . GLN A 1 186 ? -14.019 -6.076 12.576 1.00 93.06 186 GLN A O 1
ATOM 1415 N N . ASN A 1 187 ? -14.710 -6.081 10.427 1.00 93.44 187 ASN A N 1
ATOM 1416 C CA . ASN A 1 187 ? -13.447 -5.633 9.815 1.00 93.44 187 ASN A CA 1
ATOM 1417 C C . ASN A 1 187 ? -13.452 -4.161 9.367 1.00 93.44 187 ASN A C 1
ATOM 1419 O O . ASN A 1 187 ? -12.430 -3.666 8.900 1.00 93.44 187 ASN A O 1
ATOM 1423 N N . GLY A 1 188 ? -14.613 -3.508 9.397 1.00 87.75 188 GLY A N 1
ATOM 1424 C CA . GLY A 1 188 ? -14.837 -2.161 8.879 1.00 87.75 188 GLY A CA 1
ATOM 1425 C C . GLY A 1 188 ? -14.327 -1.058 9.801 1.00 87.75 188 GLY A C 1
ATOM 1426 O O . GLY A 1 188 ? -13.732 -1.376 10.816 1.00 87.75 188 GLY A O 1
ATOM 1427 N N . PRO A 1 189 ? -14.506 0.215 9.428 1.00 87.75 189 PRO A N 1
ATOM 1428 C CA . PRO A 1 189 ? -15.349 0.657 8.335 1.00 87.75 189 PRO A CA 1
ATOM 1429 C C . PRO A 1 189 ? -14.645 0.411 6.996 1.00 87.75 189 PRO A C 1
ATOM 1431 O O . PRO A 1 189 ? -13.429 0.195 6.928 1.00 87.75 189 PRO A O 1
ATOM 1434 N N . LYS A 1 190 ? -15.416 0.393 5.909 1.00 87.25 190 LYS A N 1
ATOM 1435 C CA . LYS A 1 190 ? -14.830 0.312 4.571 1.00 87.25 190 LYS A CA 1
ATOM 1436 C C . LYS A 1 190 ? -14.072 1.613 4.308 1.00 87.25 190 LYS A C 1
ATOM 1438 O O . LYS A 1 190 ? -14.620 2.697 4.473 1.00 87.25 190 LYS A O 1
ATOM 1443 N N . ILE A 1 191 ? -12.797 1.510 3.954 1.00 81.06 191 ILE A N 1
ATOM 1444 C CA . ILE A 1 191 ? -11.955 2.678 3.706 1.00 81.06 191 ILE A CA 1
ATOM 1445 C C . ILE A 1 191 ? -12.247 3.197 2.298 1.00 81.06 191 ILE A C 1
ATOM 1447 O O . ILE A 1 191 ? -12.026 2.491 1.311 1.00 81.06 191 ILE A O 1
ATOM 1451 N N . ASP A 1 192 ? -12.698 4.444 2.187 1.00 70.06 192 ASP A N 1
ATOM 1452 C CA . ASP A 1 192 ? -12.978 5.102 0.907 1.00 70.06 192 ASP A CA 1
ATOM 1453 C C . ASP A 1 192 ? -11.751 5.798 0.301 1.00 70.06 192 ASP A C 1
ATOM 1455 O O . ASP A 1 192 ? -10.666 5.845 0.884 1.00 70.06 192 ASP A O 1
ATOM 1459 N N . TYR A 1 193 ? -11.852 6.197 -0.971 1.00 51.50 193 TYR A N 1
ATOM 1460 C CA . TYR A 1 193 ? -10.781 6.933 -1.651 1.00 51.50 193 TYR A CA 1
ATOM 1461 C C . TYR A 1 193 ? -10.737 8.371 -1.122 1.00 51.50 193 TYR A C 1
ATOM 1463 O O . TYR A 1 193 ? -11.756 9.051 -1.106 1.00 51.50 193 TYR A O 1
ATOM 1471 N N . GLY A 1 194 ? -9.557 8.841 -0.706 1.00 50.94 194 GLY A N 1
ATOM 1472 C CA . GLY A 1 194 ? -9.354 10.221 -0.239 1.00 50.94 194 GLY A CA 1
ATOM 1473 C C . GLY A 1 194 ? -9.415 10.419 1.279 1.00 50.94 194 GLY A C 1
ATOM 1474 O O . GLY A 1 194 ? -9.140 11.520 1.756 1.00 50.94 194 GLY A O 1
ATOM 1475 N N . THR A 1 195 ? -9.694 9.368 2.051 1.00 52.38 195 THR A N 1
ATOM 1476 C CA . THR A 1 195 ? -9.740 9.440 3.515 1.00 52.38 195 THR A CA 1
ATOM 1477 C C . THR A 1 195 ? -8.338 9.581 4.109 1.00 52.38 195 THR A C 1
ATOM 1479 O O . THR A 1 195 ? -7.718 8.592 4.476 1.00 52.38 195 THR A O 1
ATOM 1482 N N . LYS A 1 196 ? -7.831 10.807 4.269 1.00 59.56 196 LYS A N 1
ATOM 1483 C CA . LYS A 1 196 ? -6.729 11.056 5.211 1.00 59.56 196 LYS A CA 1
ATOM 1484 C C . LYS A 1 196 ? -7.313 11.157 6.612 1.00 59.56 196 LYS A C 1
ATOM 1486 O O . LYS A 1 196 ? -7.795 12.213 7.012 1.00 59.56 196 LYS A O 1
ATOM 1491 N N . SER A 1 197 ? -7.305 10.048 7.338 1.00 71.69 197 SER A N 1
ATOM 1492 C CA . SER A 1 197 ? -7.764 10.010 8.723 1.00 71.69 197 SER A CA 1
ATOM 1493 C C . SER A 1 197 ? -6.871 9.125 9.577 1.00 71.69 197 SER A C 1
ATOM 1495 O O . SER A 1 197 ? -6.048 8.344 9.083 1.00 71.69 197 SER A O 1
ATOM 1497 N N . SER A 1 198 ? -7.045 9.249 10.886 1.00 82.94 198 SER A N 1
ATOM 1498 C CA . SER A 1 198 ? -6.483 8.316 11.850 1.00 82.94 198 SER A CA 1
ATOM 1499 C C . SER A 1 198 ? -6.944 6.881 11.599 1.00 82.94 198 SER A C 1
ATOM 1501 O O . SER A 1 198 ? -6.141 5.963 11.738 1.00 82.94 198 SER A O 1
ATOM 1503 N N . ILE A 1 199 ? -8.181 6.690 11.123 1.00 85.81 199 ILE A N 1
ATOM 1504 C CA . ILE A 1 199 ? -8.709 5.380 10.725 1.00 85.81 199 ILE A CA 1
ATOM 1505 C C . ILE A 1 199 ? -7.858 4.773 9.602 1.00 85.81 199 ILE A C 1
ATOM 1507 O O . ILE A 1 199 ? -7.313 3.693 9.809 1.00 85.81 199 ILE A O 1
ATOM 1511 N N . LEU A 1 200 ? -7.667 5.460 8.463 1.00 85.38 200 LEU A N 1
ATOM 1512 C CA . LEU A 1 200 ? -6.850 4.936 7.351 1.00 85.38 200 LEU A CA 1
ATOM 1513 C C . LEU A 1 200 ? -5.462 4.506 7.841 1.00 85.38 200 LEU A C 1
ATOM 1515 O O . LEU A 1 200 ? -5.045 3.370 7.617 1.00 85.38 200 LEU A O 1
ATOM 1519 N N . ASN A 1 201 ? -4.772 5.410 8.536 1.00 86.12 201 ASN A N 1
ATOM 1520 C CA . ASN A 1 201 ? -3.420 5.148 9.008 1.00 86.12 201 ASN A CA 1
ATOM 1521 C C . ASN A 1 201 ? -3.399 3.985 10.009 1.00 86.12 201 ASN A C 1
ATOM 1523 O O . ASN A 1 201 ? -2.558 3.107 9.885 1.00 86.12 201 ASN A O 1
ATOM 1527 N N . SER A 1 202 ? -4.341 3.917 10.958 1.00 89.31 202 SER A N 1
ATOM 1528 C CA . SER A 1 202 ? -4.427 2.799 11.912 1.00 89.31 202 SER A CA 1
ATOM 1529 C C . SER A 1 202 ? -4.624 1.449 11.215 1.00 89.31 202 SER A C 1
ATOM 1531 O O . SER A 1 202 ? -4.033 0.449 11.614 1.00 89.31 202 SER A O 1
ATOM 1533 N N . PHE A 1 203 ? -5.394 1.424 10.127 1.00 90.00 203 PHE A N 1
ATOM 1534 C CA . PHE A 1 203 ? -5.624 0.217 9.348 1.00 90.00 203 PHE A CA 1
ATOM 1535 C C . PHE A 1 203 ? -4.376 -0.213 8.572 1.00 90.00 203 PHE A C 1
ATOM 1537 O O . PHE A 1 203 ? -4.050 -1.399 8.560 1.00 90.00 203 PHE A O 1
ATOM 1544 N N . GLN A 1 204 ? -3.659 0.734 7.961 1.00 88.19 204 GLN A N 1
ATOM 1545 C CA . GLN A 1 204 ? -2.381 0.453 7.305 1.00 88.19 204 GLN A CA 1
ATOM 1546 C C . GLN A 1 204 ? -1.343 -0.054 8.318 1.00 88.19 204 GLN A C 1
ATOM 1548 O O . GLN A 1 204 ? -0.660 -1.037 8.045 1.00 88.19 204 GLN A O 1
ATOM 1553 N N . MET A 1 205 ? -1.286 0.553 9.509 1.00 88.12 205 MET A N 1
ATOM 1554 C CA . MET A 1 205 ? -0.426 0.121 10.616 1.00 88.12 205 MET A CA 1
ATOM 1555 C C . MET A 1 205 ? -0.713 -1.314 11.059 1.00 88.12 205 MET A C 1
ATOM 1557 O O . MET A 1 205 ? 0.206 -2.089 11.275 1.00 88.12 205 MET A O 1
ATOM 1561 N N . ILE A 1 206 ? -1.979 -1.707 11.187 1.00 89.31 206 ILE A N 1
ATOM 1562 C CA . ILE A 1 206 ? -2.301 -3.089 11.564 1.00 89.31 206 ILE A CA 1
ATOM 1563 C C . ILE A 1 206 ? -1.969 -4.056 10.429 1.00 89.31 206 ILE A C 1
ATOM 1565 O O . ILE A 1 206 ? -1.413 -5.124 10.680 1.00 89.31 206 ILE A O 1
ATOM 1569 N N . ALA A 1 207 ? -2.252 -3.667 9.182 1.00 88.94 207 ALA A N 1
ATOM 1570 C CA . ALA A 1 207 ? -2.023 -4.502 8.009 1.00 88.94 207 ALA A CA 1
ATOM 1571 C C . ALA A 1 207 ? -0.552 -4.909 7.819 1.00 88.94 207 ALA A C 1
ATOM 1573 O O . ALA A 1 207 ? -0.297 -5.921 7.165 1.00 88.94 207 ALA A O 1
ATOM 1574 N N . THR A 1 208 ? 0.404 -4.165 8.387 1.00 81.75 208 THR A N 1
ATOM 1575 C CA . THR A 1 208 ? 1.829 -4.537 8.354 1.00 81.75 208 THR A CA 1
ATOM 1576 C C . THR A 1 208 ? 2.196 -5.621 9.342 1.00 81.75 208 THR A C 1
ATOM 1578 O O . THR A 1 208 ? 3.122 -6.375 9.077 1.00 81.75 208 THR A O 1
ATOM 1581 N N . SER A 1 209 ? 1.503 -5.696 10.478 1.00 80.56 209 SER A N 1
ATOM 1582 C CA . SER A 1 209 ? 1.758 -6.730 11.483 1.00 80.56 209 SER A CA 1
ATOM 1583 C C . SER A 1 209 ? 0.959 -7.995 11.204 1.00 80.56 209 SER A C 1
ATOM 1585 O O . SER A 1 209 ? 1.498 -9.092 11.298 1.00 80.56 209 SER A O 1
ATOM 1587 N N . ASP A 1 210 ? -0.314 -7.852 10.839 1.00 84.12 210 ASP A N 1
ATOM 1588 C CA . ASP A 1 210 ? -1.153 -8.967 10.414 1.00 84.12 210 ASP A CA 1
ATOM 1589 C C . ASP A 1 210 ? -2.186 -8.488 9.390 1.00 84.12 210 ASP A C 1
ATOM 1591 O O . ASP A 1 210 ? -3.160 -7.802 9.698 1.00 84.12 210 ASP A O 1
ATOM 1595 N N . SER A 1 211 ? -1.996 -8.896 8.138 1.00 84.75 211 SER A N 1
ATOM 1596 C CA . SER A 1 211 ? -2.926 -8.572 7.053 1.00 84.75 211 SER A CA 1
ATOM 1597 C C . SER A 1 211 ? -4.176 -9.469 7.017 1.00 84.75 211 SER A C 1
ATOM 1599 O O . SER A 1 211 ? -5.028 -9.312 6.138 1.00 84.75 211 SER A O 1
ATOM 1601 N N . SER A 1 212 ? -4.285 -10.442 7.922 1.00 87.62 212 SER A N 1
ATOM 1602 C CA . SER A 1 212 ? -5.386 -11.409 7.992 1.00 87.62 212 SER A CA 1
ATOM 1603 C C . SER A 1 212 ? -6.398 -11.075 9.090 1.00 87.62 212 SER A C 1
ATOM 1605 O O . SER A 1 212 ? -7.549 -11.512 8.994 1.00 87.62 212 SER A O 1
ATOM 1607 N N . LYS A 1 213 ? -6.000 -10.302 10.110 1.00 88.12 213 LYS A N 1
ATOM 1608 C CA . LYS A 1 213 ? -6.860 -9.917 11.233 1.00 88.12 213 LYS A CA 1
ATOM 1609 C C . LYS A 1 213 ? -6.629 -8.447 11.643 1.00 88.12 213 LYS A C 1
ATOM 1611 O O . LYS A 1 213 ? -5.622 -8.160 12.278 1.00 88.12 213 LYS A O 1
ATOM 1616 N N . PRO A 1 214 ? -7.578 -7.527 11.367 1.00 90.56 214 PRO A N 1
ATOM 1617 C CA . PRO A 1 214 ? -8.751 -7.717 10.515 1.00 90.56 214 PRO A CA 1
ATOM 1618 C C . PRO A 1 214 ? -8.325 -8.031 9.076 1.00 90.56 214 PRO A C 1
ATOM 1620 O O . PRO A 1 214 ? -7.173 -7.835 8.692 1.00 90.56 214 PRO A O 1
ATOM 1623 N N . MET A 1 215 ? -9.260 -8.519 8.264 1.00 94.00 215 MET A N 1
ATOM 1624 C CA . MET A 1 215 ? -8.991 -8.741 6.844 1.00 94.00 215 MET A CA 1
ATOM 1625 C C . MET A 1 215 ? -8.519 -7.434 6.203 1.00 94.00 215 MET A C 1
ATOM 1627 O O . MET A 1 215 ? -9.282 -6.471 6.120 1.00 94.00 215 MET A O 1
ATOM 1631 N N . SER A 1 216 ? -7.259 -7.405 5.762 1.00 92.94 216 SER A N 1
ATOM 1632 C CA . SER A 1 216 ? -6.633 -6.177 5.284 1.00 92.94 216 SER A CA 1
ATOM 1633 C C . SER A 1 216 ? -7.319 -5.655 4.029 1.00 92.94 216 SER A C 1
ATOM 1635 O O . SER A 1 216 ? -7.493 -6.378 3.044 1.00 92.94 216 SER A O 1
ATOM 1637 N N . GLN A 1 217 ? -7.652 -4.366 4.060 1.00 92.75 217 GLN A N 1
ATOM 1638 C CA . GLN A 1 217 ? -8.135 -3.598 2.911 1.00 92.75 217 GLN A CA 1
ATOM 1639 C C . GLN A 1 217 ? -6.983 -3.103 2.017 1.00 92.75 217 GLN A C 1
ATOM 1641 O O . GLN A 1 217 ? -7.213 -2.372 1.054 1.00 92.75 217 GLN A O 1
ATOM 1646 N N . PHE A 1 218 ? -5.749 -3.520 2.315 1.00 91.94 218 PHE A N 1
ATOM 1647 C CA . PHE A 1 218 ? -4.530 -3.152 1.606 1.00 91.94 218 PHE A CA 1
ATOM 1648 C C . PHE A 1 218 ? -3.865 -4.380 0.984 1.00 91.94 218 PHE A C 1
ATOM 1650 O O . PHE A 1 218 ? -3.988 -5.510 1.462 1.00 91.94 218 PHE A O 1
ATOM 1657 N N . SER A 1 219 ? -3.164 -4.128 -0.109 1.00 91.25 219 SER A N 1
ATOM 1658 C CA . SER A 1 219 ? -2.200 -5.000 -0.748 1.00 91.25 219 SER A CA 1
ATOM 1659 C C . SER A 1 219 ? -0.810 -4.552 -0.310 1.00 91.25 219 SER A C 1
ATOM 1661 O O . SER A 1 219 ? -0.437 -3.396 -0.519 1.00 91.25 219 SER A O 1
ATOM 1663 N N . SER A 1 220 ? -0.050 -5.466 0.282 1.00 90.19 220 SER A N 1
ATOM 1664 C CA . SER A 1 220 ? 1.333 -5.211 0.679 1.00 90.19 220 SER A CA 1
ATOM 1665 C C . SER A 1 220 ? 2.234 -5.291 -0.550 1.00 90.19 220 SER A C 1
ATOM 1667 O O . SER A 1 220 ? 2.254 -6.317 -1.229 1.00 90.19 220 SER A O 1
ATOM 1669 N N . VAL A 1 221 ? 2.922 -4.200 -0.876 1.00 91.62 221 VAL A N 1
ATOM 1670 C CA . VAL A 1 221 ? 3.753 -4.076 -2.082 1.00 91.62 221 VAL A CA 1
ATOM 1671 C C . VAL A 1 221 ? 5.149 -3.635 -1.667 1.00 91.62 221 VAL A C 1
ATOM 1673 O O . VAL A 1 221 ? 5.291 -2.580 -1.058 1.00 91.62 221 VAL A O 1
ATOM 1676 N N . ALA A 1 222 ? 6.167 -4.428 -1.986 1.00 90.88 222 ALA A N 1
ATOM 1677 C CA . ALA A 1 222 ? 7.556 -4.125 -1.666 1.00 90.88 222 ALA A CA 1
ATOM 1678 C C . ALA A 1 222 ? 8.133 -3.058 -2.608 1.00 90.88 222 ALA A C 1
ATOM 1680 O O . ALA A 1 222 ? 7.677 -2.917 -3.745 1.00 90.88 222 ALA A O 1
ATOM 1681 N N . LEU A 1 223 ? 9.142 -2.322 -2.146 1.00 87.94 223 LEU A N 1
ATOM 1682 C CA . LEU A 1 223 ? 9.881 -1.351 -2.960 1.00 87.94 223 LEU A CA 1
ATOM 1683 C C . LEU A 1 223 ? 10.979 -1.995 -3.813 1.00 87.94 223 LEU A C 1
ATOM 1685 O O . LEU A 1 223 ? 11.369 -1.432 -4.835 1.00 87.94 223 LEU A O 1
ATOM 1689 N N . ASP A 1 224 ? 11.426 -3.192 -3.445 1.00 86.75 224 ASP A N 1
ATOM 1690 C CA . ASP A 1 224 ? 12.460 -3.930 -4.154 1.00 86.75 224 ASP A CA 1
ATOM 1691 C C . ASP A 1 224 ? 12.049 -5.380 -4.449 1.00 86.75 224 ASP A C 1
ATOM 1693 O O . ASP A 1 224 ? 11.135 -5.959 -3.849 1.00 86.75 224 ASP A O 1
ATOM 1697 N N . TYR A 1 225 ? 12.727 -5.951 -5.441 1.00 87.12 225 TYR A N 1
ATOM 1698 C CA . TYR A 1 225 ? 12.476 -7.307 -5.909 1.00 87.12 225 TYR A CA 1
ATOM 1699 C C . TYR A 1 225 ? 12.870 -8.364 -4.874 1.00 87.12 225 TYR A C 1
ATOM 1701 O O . TYR A 1 225 ? 12.174 -9.370 -4.756 1.00 87.12 225 TYR A O 1
ATOM 1709 N N . GLU A 1 226 ? 13.967 -8.163 -4.143 1.00 85.69 226 GLU A N 1
ATOM 1710 C CA . GLU A 1 226 ? 14.525 -9.169 -3.235 1.00 85.69 226 GLU A CA 1
ATOM 1711 C C . GLU A 1 226 ? 13.551 -9.449 -2.090 1.00 85.69 226 GLU A C 1
ATOM 1713 O O . GLU A 1 226 ? 13.178 -10.605 -1.873 1.00 85.69 226 GLU A O 1
ATOM 1718 N N . VAL A 1 227 ? 13.029 -8.393 -1.462 1.00 85.38 227 VAL A N 1
ATOM 1719 C CA . VAL A 1 227 ? 11.975 -8.473 -0.447 1.00 85.38 227 VAL A CA 1
ATOM 1720 C C . VAL A 1 227 ? 10.743 -9.182 -1.003 1.00 85.38 227 VAL A C 1
ATOM 1722 O O . VAL A 1 227 ? 10.250 -10.121 -0.383 1.00 85.38 227 VAL A O 1
ATOM 1725 N N . ALA A 1 228 ? 10.256 -8.799 -2.190 1.00 87.31 228 ALA A N 1
ATOM 1726 C CA . ALA A 1 228 ? 9.094 -9.456 -2.789 1.00 87.31 228 ALA A CA 1
ATOM 1727 C C . ALA A 1 228 ? 9.338 -10.949 -3.060 1.00 87.31 228 ALA A C 1
ATOM 1729 O O . ALA A 1 228 ? 8.475 -11.776 -2.770 1.00 87.31 228 ALA A O 1
ATOM 1730 N N . SER A 1 229 ? 10.506 -11.300 -3.598 1.00 85.94 229 SER A N 1
ATOM 1731 C CA . SER A 1 229 ? 10.854 -12.677 -3.956 1.00 85.94 229 SER A CA 1
ATOM 1732 C C . SER A 1 229 ? 10.920 -13.611 -2.741 1.00 85.94 229 SER A C 1
ATOM 1734 O O . SER A 1 229 ? 10.579 -14.789 -2.862 1.00 85.94 229 SER A O 1
ATOM 1736 N N . GLY A 1 230 ? 11.255 -13.080 -1.558 1.00 82.94 230 GLY A N 1
ATOM 1737 C CA . GLY A 1 230 ? 11.282 -13.829 -0.299 1.00 82.94 230 GLY A CA 1
ATOM 1738 C C . GLY A 1 230 ? 9.919 -14.381 0.139 1.00 82.94 230 GLY A C 1
ATOM 1739 O O . GLY A 1 230 ? 9.870 -15.374 0.861 1.00 82.94 230 GLY A O 1
ATOM 1740 N N . PHE A 1 231 ? 8.809 -13.804 -0.338 1.00 78.12 231 PHE A N 1
ATOM 1741 C CA . PHE A 1 231 ? 7.453 -14.283 -0.034 1.00 78.12 231 PHE A CA 1
ATOM 1742 C C . PHE A 1 231 ? 6.991 -15.461 -0.908 1.00 78.12 231 PHE A C 1
ATOM 1744 O O . PHE A 1 231 ? 5.917 -16.015 -0.662 1.00 78.12 231 PHE A O 1
ATOM 1751 N N . GLY A 1 232 ? 7.791 -15.861 -1.903 1.00 74.56 232 GLY A N 1
ATOM 1752 C CA . GLY A 1 232 ? 7.494 -16.971 -2.806 1.00 74.56 232 GLY A CA 1
ATOM 1753 C C . GLY A 1 232 ? 6.464 -16.649 -3.896 1.00 74.56 232 GLY A C 1
ATOM 1754 O O . GLY A 1 232 ? 5.689 -15.699 -3.808 1.00 74.56 232 GLY A O 1
ATOM 1755 N N . GLY A 1 233 ? 6.459 -17.475 -4.944 1.00 81.31 233 GLY A N 1
ATOM 1756 C CA . GLY A 1 233 ? 5.554 -17.360 -6.090 1.00 81.31 233 GLY A CA 1
ATOM 1757 C C . GLY A 1 233 ? 6.072 -16.488 -7.232 1.00 81.31 233 GLY A C 1
ATOM 1758 O O . GLY A 1 233 ? 7.255 -16.148 -7.305 1.00 81.31 233 GLY A O 1
ATOM 1759 N N . THR A 1 234 ? 5.181 -16.155 -8.166 1.00 89.38 234 THR A N 1
ATOM 1760 C CA . THR A 1 234 ? 5.498 -15.264 -9.291 1.00 89.38 234 THR A CA 1
ATOM 1761 C C . THR A 1 234 ? 5.592 -13.821 -8.801 1.00 89.38 234 THR A C 1
ATOM 1763 O O . THR A 1 234 ? 4.640 -13.299 -8.215 1.00 89.38 234 THR A O 1
ATOM 1766 N N . VAL A 1 235 ? 6.721 -13.154 -9.058 1.00 92.56 235 VAL A N 1
ATOM 1767 C CA . VAL A 1 235 ? 6.908 -11.741 -8.698 1.00 92.56 235 VAL A CA 1
ATOM 1768 C C . VAL A 1 235 ? 6.405 -10.854 -9.825 1.00 92.56 235 VAL A C 1
ATOM 1770 O O . VAL A 1 235 ? 6.872 -10.943 -10.959 1.00 92.56 235 VAL A O 1
ATOM 1773 N N . TYR A 1 236 ? 5.478 -9.965 -9.498 1.00 94.75 236 TYR A N 1
ATOM 1774 C CA . TYR A 1 236 ? 4.974 -8.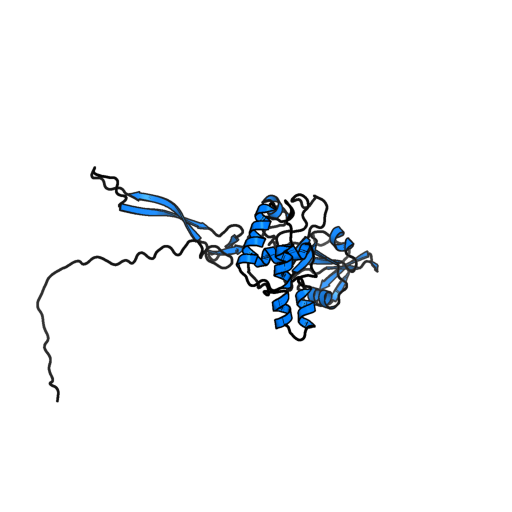926 -10.382 1.00 94.75 236 TYR A CA 1
ATOM 1775 C C . TYR A 1 236 ? 5.620 -7.594 -10.025 1.00 94.75 236 TYR A C 1
ATOM 1777 O O . TYR A 1 236 ? 5.777 -7.281 -8.846 1.00 94.75 236 TYR A O 1
ATOM 1785 N N . LYS A 1 237 ? 5.964 -6.806 -11.040 1.00 95.06 237 LYS A N 1
ATOM 1786 C CA . LYS A 1 237 ? 6.476 -5.438 -10.918 1.00 95.06 237 LYS A CA 1
ATOM 1787 C C . LYS A 1 237 ? 5.515 -4.504 -11.649 1.00 95.06 237 LYS A C 1
ATOM 1789 O O . LYS A 1 237 ? 5.107 -4.815 -12.762 1.00 95.06 237 LYS A O 1
ATOM 1794 N N . PHE A 1 238 ? 5.131 -3.387 -11.045 1.00 94.94 238 PHE A N 1
ATOM 1795 C CA . PHE A 1 238 ? 4.216 -2.418 -11.661 1.00 94.94 238 PHE A CA 1
ATOM 1796 C C . PHE A 1 238 ? 4.401 -1.020 -11.074 1.00 94.94 238 PHE A C 1
ATOM 1798 O O . PHE A 1 238 ? 4.903 -0.875 -9.961 1.00 94.94 238 PHE A O 1
ATOM 1805 N N . GLN A 1 239 ? 3.975 0.009 -11.805 1.00 91.50 239 GLN A N 1
ATOM 1806 C CA . GLN A 1 239 ? 3.910 1.375 -11.288 1.00 91.50 239 GLN A CA 1
ATOM 1807 C C . GLN A 1 239 ? 2.530 1.680 -10.717 1.00 91.50 239 GLN A C 1
ATOM 1809 O O . GLN A 1 239 ? 1.512 1.259 -11.268 1.00 91.50 239 GLN A O 1
ATOM 1814 N N . MET A 1 240 ? 2.496 2.446 -9.632 1.00 87.88 240 MET A N 1
ATOM 1815 C CA . MET A 1 240 ? 1.273 2.804 -8.917 1.00 87.88 240 MET A CA 1
ATOM 1816 C C . MET A 1 240 ? 1.406 4.172 -8.245 1.00 87.88 240 MET A C 1
ATOM 1818 O O . MET A 1 240 ? 2.511 4.651 -8.016 1.00 87.88 240 MET A O 1
ATOM 1822 N N . ASN A 1 241 ? 0.275 4.768 -7.863 1.00 85.00 241 ASN A N 1
ATOM 1823 C CA . ASN A 1 241 ? 0.247 5.839 -6.866 1.00 85.00 241 ASN A CA 1
ATOM 1824 C C . ASN A 1 241 ? -0.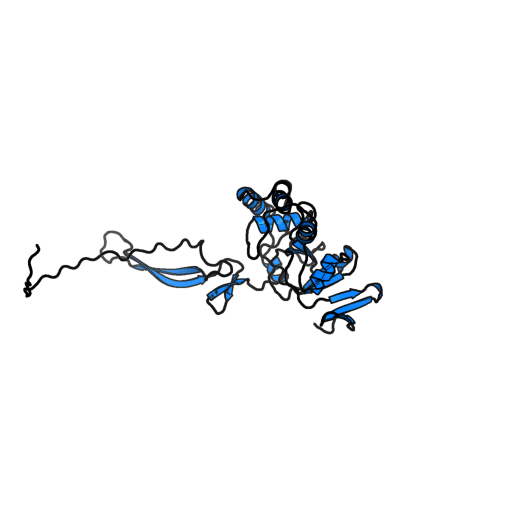176 5.226 -5.520 1.00 85.00 241 ASN A C 1
ATOM 1826 O O . ASN A 1 241 ? -1.374 5.005 -5.317 1.00 85.00 241 ASN A O 1
ATOM 1830 N N . PRO A 1 242 ? 0.770 4.890 -4.625 1.00 80.69 242 PRO A N 1
ATOM 1831 C CA . PRO A 1 242 ? 0.460 4.082 -3.452 1.00 80.69 242 PRO A CA 1
ATOM 1832 C C . PRO A 1 242 ? -0.408 4.824 -2.434 1.00 80.69 242 PRO A C 1
ATOM 1834 O O . PRO A 1 242 ? -1.209 4.188 -1.750 1.00 80.69 242 PRO A O 1
ATOM 1837 N N . SER A 1 243 ? -0.267 6.153 -2.330 1.00 81.50 243 SER A N 1
ATOM 1838 C CA . SER A 1 243 ? -0.943 6.971 -1.317 1.00 81.50 243 SER A CA 1
ATOM 1839 C C . SER A 1 243 ? -0.829 6.354 0.089 1.00 81.50 243 SER A C 1
ATOM 1841 O O . SER A 1 243 ? -1.809 6.278 0.832 1.00 81.50 243 SER A O 1
ATOM 1843 N N . SER A 1 244 ? 0.364 5.869 0.430 1.00 82.19 244 SER A N 1
ATOM 1844 C CA . SER A 1 244 ? 0.642 5.110 1.652 1.00 82.19 244 SER A CA 1
ATOM 1845 C C . SER A 1 244 ? 1.891 5.671 2.313 1.00 82.19 244 SER A C 1
ATOM 1847 O O . SER A 1 244 ? 2.865 5.949 1.607 1.00 82.19 244 SER A O 1
ATOM 1849 N N . PRO A 1 245 ? 1.930 5.804 3.648 1.00 79.25 245 PRO A N 1
ATOM 1850 C CA . PRO A 1 245 ? 3.210 5.893 4.325 1.00 79.25 245 PRO A CA 1
ATOM 1851 C C . PRO A 1 245 ? 3.960 4.560 4.147 1.00 79.25 245 PRO A C 1
ATOM 1853 O O . PRO A 1 245 ? 3.335 3.506 3.974 1.00 79.25 245 PRO A O 1
ATOM 1856 N N . VAL A 1 246 ? 5.293 4.600 4.137 1.00 81.81 246 VAL A N 1
ATOM 1857 C CA . VAL A 1 246 ? 6.115 3.377 4.100 1.00 81.81 246 VAL A CA 1
ATOM 1858 C C . VAL A 1 246 ? 6.106 2.785 5.498 1.00 81.81 246 VAL A C 1
ATOM 1860 O O . VAL A 1 246 ? 6.383 3.536 6.420 1.00 81.81 246 VAL A O 1
ATOM 1863 N N . LEU A 1 247 ? 5.781 1.501 5.674 1.00 74.75 247 LEU A N 1
ATOM 1864 C CA . LEU A 1 247 ? 5.577 0.909 7.009 1.00 74.75 247 LEU A CA 1
ATOM 1865 C C . LEU A 1 247 ? 6.552 -0.217 7.361 1.00 74.75 247 LEU A C 1
ATOM 1867 O O . LEU A 1 247 ? 6.509 -0.755 8.461 1.00 74.75 247 LEU A O 1
ATOM 1871 N N . GLY A 1 248 ? 7.439 -0.586 6.447 1.00 71.50 248 GLY A N 1
ATOM 1872 C CA . GLY A 1 248 ? 8.505 -1.536 6.749 1.00 71.50 248 GLY A CA 1
ATOM 1873 C C . GLY A 1 248 ? 9.892 -0.935 6.567 1.00 71.50 248 GLY A C 1
ATOM 1874 O O . GLY A 1 248 ? 10.801 -1.558 6.033 1.00 71.50 248 GLY A O 1
ATOM 1875 N N . LEU A 1 249 ? 10.060 0.309 7.015 1.00 77.38 249 LEU A N 1
ATOM 1876 C CA . LEU A 1 249 ? 11.388 0.891 7.148 1.00 77.38 249 LEU A CA 1
ATOM 1877 C C . LEU A 1 249 ? 12.028 0.407 8.444 1.00 77.38 249 LEU A C 1
ATOM 1879 O O . LEU A 1 249 ? 11.405 0.433 9.505 1.00 77.38 249 LEU A O 1
ATOM 1883 N N . ARG A 1 250 ? 13.308 0.055 8.379 1.00 73.25 250 ARG A N 1
ATOM 1884 C CA . ARG A 1 250 ? 14.151 -0.028 9.568 1.00 73.25 250 ARG A CA 1
ATOM 1885 C C . ARG A 1 250 ? 14.922 1.274 9.702 1.00 73.25 250 ARG A C 1
ATOM 1887 O O . ARG A 1 250 ? 15.500 1.761 8.734 1.00 73.25 250 ARG A O 1
ATOM 1894 N N . ASP A 1 251 ? 14.891 1.855 10.898 1.00 80.75 251 ASP A N 1
ATOM 1895 C CA . ASP A 1 251 ? 15.610 3.089 11.224 1.00 80.75 251 ASP A CA 1
ATOM 1896 C C . ASP A 1 251 ? 15.315 4.280 10.296 1.00 80.75 251 ASP A C 1
ATOM 1898 O O . ASP A 1 251 ? 16.146 5.172 10.146 1.00 80.75 251 ASP A O 1
ATOM 1902 N N . CYS A 1 252 ? 14.107 4.343 9.725 1.00 86.38 252 CYS A N 1
ATOM 1903 C CA . CYS A 1 252 ? 13.718 5.370 8.764 1.00 86.38 252 CYS A CA 1
ATOM 1904 C C . CYS A 1 252 ? 14.682 5.446 7.573 1.00 86.38 252 CYS A C 1
ATOM 1906 O O . CYS A 1 252 ? 15.157 6.518 7.207 1.00 86.38 252 CYS A O 1
ATOM 1908 N N . SER A 1 253 ? 15.012 4.293 6.996 1.00 85.19 253 SER A N 1
ATOM 1909 C CA . SER A 1 253 ? 15.922 4.205 5.863 1.00 85.19 253 SER A CA 1
ATOM 1910 C C . SER A 1 253 ? 15.437 3.189 4.839 1.00 85.19 253 SER A C 1
ATOM 1912 O O . SER A 1 253 ? 15.005 2.097 5.202 1.00 85.19 253 SER A O 1
ATOM 1914 N N . LEU A 1 254 ? 15.576 3.536 3.556 1.00 83.44 254 LEU A N 1
ATOM 1915 C CA . LEU A 1 254 ? 15.393 2.606 2.436 1.00 83.44 254 LEU A CA 1
ATOM 1916 C C . LEU A 1 254 ? 16.534 1.579 2.347 1.00 83.44 254 LEU A C 1
ATOM 1918 O O . LEU A 1 254 ? 16.369 0.526 1.748 1.00 83.44 254 LEU A O 1
ATOM 1922 N N . SER A 1 255 ? 17.688 1.872 2.954 1.00 76.00 255 SER A N 1
ATOM 1923 C CA . SER A 1 255 ? 18.878 1.011 2.959 1.00 76.00 255 SER A CA 1
ATOM 1924 C C . SER A 1 255 ? 19.097 0.266 4.281 1.00 76.00 255 SER A C 1
ATOM 1926 O O . SER A 1 255 ? 20.081 -0.452 4.425 1.00 76.00 255 SER A O 1
ATOM 1928 N N . GLY A 1 256 ? 18.205 0.432 5.266 1.00 60.84 256 GLY A N 1
ATOM 1929 C CA . GLY A 1 256 ? 18.394 -0.061 6.639 1.00 60.84 256 GLY A CA 1
ATOM 1930 C C . GLY A 1 256 ? 18.295 -1.581 6.827 1.00 60.84 256 GLY A C 1
ATOM 1931 O O . GLY A 1 256 ? 18.543 -2.066 7.931 1.00 60.84 256 GLY A O 1
ATOM 1932 N N . GLY A 1 257 ? 17.943 -2.331 5.777 1.00 58.44 257 GLY A N 1
ATOM 1933 C CA . GLY A 1 257 ? 1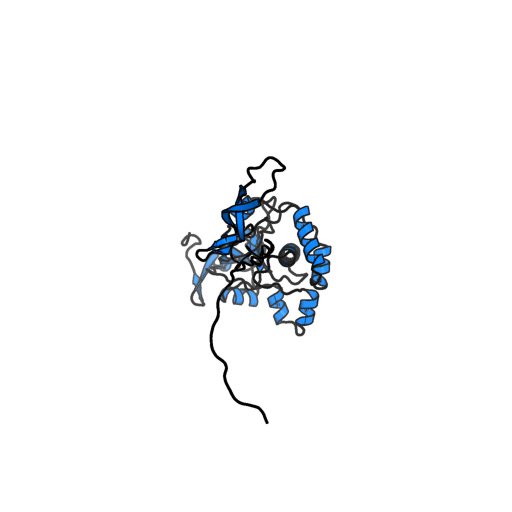7.620 -3.758 5.844 1.00 58.44 257 GLY A CA 1
ATOM 1934 C C . GLY A 1 257 ? 16.273 -4.021 6.533 1.00 58.44 257 GLY A C 1
ATOM 1935 O O . GLY A 1 257 ? 15.955 -3.423 7.555 1.00 58.44 257 GLY A O 1
ATOM 1936 N N . GLY A 1 258 ? 15.464 -4.927 5.987 1.00 62.66 258 GLY A N 1
ATOM 1937 C CA . GLY A 1 258 ? 14.079 -5.164 6.421 1.00 62.66 258 GLY A CA 1
ATOM 1938 C C . GLY A 1 258 ? 13.090 -5.028 5.261 1.00 62.66 258 GLY A C 1
ATOM 1939 O O . GLY A 1 258 ? 13.471 -4.652 4.156 1.00 62.66 258 GLY A O 1
ATOM 1940 N N . GLU A 1 259 ? 11.824 -5.371 5.495 1.00 66.94 259 GLU A N 1
ATOM 1941 C CA . GLU A 1 259 ? 10.799 -5.405 4.446 1.00 66.94 259 GLU A CA 1
ATOM 1942 C C . GLU A 1 259 ? 10.310 -4.003 4.069 1.00 66.94 259 GLU A C 1
ATOM 1944 O O . GLU A 1 259 ? 9.288 -3.557 4.577 1.00 66.94 259 GLU A O 1
ATOM 1949 N N . THR A 1 260 ? 10.963 -3.296 3.147 1.00 79.00 260 THR A N 1
ATOM 1950 C CA . THR A 1 260 ? 10.441 -1.992 2.708 1.00 79.00 260 THR A CA 1
ATOM 1951 C C . THR A 1 260 ? 9.164 -2.181 1.887 1.00 79.00 260 THR A C 1
ATOM 1953 O O . THR A 1 260 ? 9.215 -2.487 0.697 1.00 79.00 260 THR A O 1
ATOM 1956 N N . GLN A 1 261 ? 8.003 -1.981 2.518 1.00 83.69 261 GLN A N 1
ATOM 1957 C CA . GLN A 1 261 ? 6.700 -2.196 1.890 1.00 83.69 261 GLN A CA 1
ATOM 1958 C C . GLN A 1 261 ? 5.701 -1.052 2.098 1.00 83.69 261 GLN A C 1
ATOM 1960 O O . GLN A 1 261 ? 5.622 -0.414 3.155 1.00 83.69 261 GLN A O 1
ATOM 1965 N N . PHE A 1 262 ? 4.885 -0.851 1.070 1.00 88.62 262 PHE A N 1
ATOM 1966 C CA . PHE A 1 262 ? 3.674 -0.049 1.081 1.00 88.62 262 PHE A CA 1
ATOM 1967 C C . PHE A 1 262 ? 2.470 -0.896 1.480 1.00 88.62 262 PHE A C 1
ATOM 1969 O O . PHE A 1 262 ? 2.351 -2.051 1.070 1.00 88.62 262 PHE A O 1
ATOM 1976 N N . GLN A 1 263 ? 1.519 -0.285 2.186 1.00 89.50 263 GLN A N 1
ATOM 1977 C CA . GLN A 1 263 ? 0.174 -0.831 2.350 1.00 89.50 263 GLN A CA 1
ATOM 1978 C C . GLN A 1 263 ? -0.767 -0.065 1.430 1.00 89.50 263 GLN A C 1
ATOM 1980 O O . GLN A 1 263 ? -1.408 0.920 1.806 1.00 89.50 263 GLN A O 1
ATOM 1985 N N . VAL A 1 264 ? -0.809 -0.516 0.180 1.00 89.31 264 VAL A N 1
ATOM 1986 C CA . VAL A 1 264 ? -1.543 0.144 -0.897 1.00 89.31 264 VAL A CA 1
ATOM 1987 C C . VAL A 1 264 ? -2.981 -0.312 -0.853 1.00 89.31 264 VAL A C 1
ATOM 1989 O O . VAL A 1 264 ? -3.245 -1.508 -0.804 1.00 89.31 264 VAL A O 1
ATOM 1992 N N . LYS A 1 265 ? -3.939 0.610 -0.886 1.00 87.62 265 LYS A N 1
ATOM 1993 C CA . LYS A 1 265 ? -5.355 0.239 -0.845 1.00 87.62 265 LYS A CA 1
ATOM 1994 C C . LYS A 1 265 ? -5.690 -0.751 -1.969 1.00 87.62 265 LYS A C 1
ATOM 1996 O O . LYS A 1 265 ? -5.206 -0.609 -3.095 1.00 87.62 265 LYS A O 1
ATOM 2001 N N . GLY A 1 266 ? -6.527 -1.739 -1.672 1.00 89.25 266 GLY A N 1
ATOM 2002 C CA . GLY A 1 266 ? -7.125 -2.589 -2.695 1.00 89.25 266 GLY A CA 1
ATOM 2003 C C . GLY A 1 266 ? -7.860 -1.769 -3.762 1.00 89.25 266 GLY A C 1
ATOM 2004 O O . GLY A 1 266 ? -8.445 -0.727 -3.458 1.00 89.25 266 GLY A O 1
ATOM 2005 N N . GLY A 1 267 ? -7.771 -2.195 -5.020 1.00 86.31 267 GLY A N 1
ATOM 2006 C CA . GLY A 1 267 ? -8.335 -1.478 -6.161 1.00 86.31 267 GLY A CA 1
ATOM 2007 C C . GLY A 1 267 ? -7.486 -0.317 -6.684 1.00 86.31 267 GLY A C 1
ATOM 2008 O O . GLY A 1 267 ? -7.907 0.340 -7.636 1.00 86.31 267 GLY A O 1
ATOM 2009 N N . THR A 1 268 ? -6.298 -0.068 -6.121 1.00 86.38 268 THR A N 1
ATOM 2010 C CA . THR A 1 268 ? -5.401 0.994 -6.600 1.00 86.38 268 THR A CA 1
ATOM 2011 C C . THR A 1 268 ? -4.990 0.738 -8.048 1.00 86.38 268 THR A C 1
ATOM 2013 O O . THR A 1 268 ? -4.489 -0.354 -8.331 1.00 86.38 268 THR A O 1
ATOM 2016 N N . PRO A 1 269 ? -5.188 1.710 -8.961 1.00 87.06 269 PRO A N 1
ATOM 2017 C CA . PRO A 1 269 ? -4.774 1.567 -10.349 1.00 87.06 269 PRO A CA 1
ATOM 2018 C C . PRO A 1 269 ? -3.267 1.359 -10.483 1.00 87.06 269 PRO A C 1
ATOM 2020 O O . PRO A 1 269 ? -2.480 2.004 -9.784 1.00 87.06 269 PRO A O 1
ATOM 2023 N N . ILE A 1 270 ? -2.880 0.495 -11.418 1.00 90.62 270 ILE A N 1
ATOM 2024 C CA . ILE A 1 270 ? -1.484 0.233 -11.770 1.00 90.62 270 ILE A CA 1
ATOM 2025 C C . ILE A 1 270 ? -1.261 0.406 -13.275 1.00 90.62 270 ILE A C 1
ATOM 2027 O O . ILE A 1 270 ? -2.189 0.282 -14.075 1.00 90.62 270 ILE A O 1
ATOM 2031 N N . LYS A 1 271 ? -0.011 0.652 -13.662 1.00 89.00 271 LYS A N 1
ATOM 2032 C CA . LYS A 1 271 ? 0.454 0.681 -15.058 1.00 89.00 271 LYS A CA 1
ATOM 2033 C C . LYS A 1 271 ? 1.765 -0.098 -15.195 1.00 89.00 271 LYS A C 1
ATOM 2035 O O . LYS A 1 271 ? 2.412 -0.389 -14.190 1.00 89.00 271 LYS A O 1
ATOM 2040 N N . ASN A 1 272 ? 2.152 -0.412 -16.432 1.00 91.81 272 ASN A N 1
ATOM 2041 C CA . ASN A 1 272 ? 3.418 -1.082 -16.761 1.00 91.81 272 ASN A CA 1
ATOM 2042 C C . ASN A 1 272 ? 3.620 -2.388 -15.966 1.00 91.81 272 ASN A C 1
ATOM 2044 O O . ASN A 1 272 ? 4.567 -2.534 -15.200 1.00 91.81 272 ASN A O 1
ATOM 2048 N N . LEU A 1 273 ? 2.670 -3.322 -16.100 1.00 95.00 273 LEU A N 1
ATOM 2049 C CA . LEU A 1 273 ? 2.684 -4.594 -15.376 1.00 95.00 273 LEU A CA 1
ATOM 2050 C C . LEU A 1 273 ? 3.670 -5.578 -16.004 1.00 95.00 273 LEU A C 1
ATOM 2052 O O . LEU A 1 273 ? 3.509 -5.988 -17.153 1.00 95.00 273 LEU A O 1
ATOM 2056 N N . HIS A 1 274 ? 4.667 -5.981 -15.232 1.00 95.06 274 HIS A N 1
ATOM 2057 C CA . HIS A 1 274 ? 5.674 -6.966 -15.594 1.00 95.06 274 HIS A CA 1
ATOM 2058 C C . HIS A 1 274 ? 5.584 -8.156 -14.629 1.00 95.06 274 HIS A C 1
ATOM 2060 O O . HIS A 1 274 ? 5.125 -8.012 -13.493 1.00 95.06 274 HIS A O 1
ATOM 2066 N N . ARG A 1 275 ? 6.055 -9.332 -15.046 1.00 93.12 275 ARG A N 1
ATOM 2067 C CA . ARG A 1 275 ? 6.240 -10.494 -14.166 1.00 93.12 275 ARG A CA 1
ATOM 2068 C C . ARG A 1 275 ? 7.581 -11.160 -14.404 1.00 93.12 275 ARG A C 1
ATOM 2070 O O . ARG A 1 275 ? 8.046 -11.218 -15.542 1.00 93.12 275 ARG A O 1
ATOM 2077 N N . PHE A 1 276 ? 8.164 -11.706 -13.350 1.00 89.69 276 PHE A N 1
ATOM 2078 C CA . PHE A 1 276 ? 9.350 -12.536 -13.442 1.00 89.69 276 PHE A CA 1
ATOM 2079 C C . PHE A 1 276 ? 8.952 -14.009 -13.490 1.00 89.69 276 PHE A C 1
ATOM 2081 O O . PHE A 1 276 ? 8.314 -14.528 -12.573 1.00 89.69 276 PHE A O 1
ATOM 2088 N N . VAL A 1 277 ? 9.313 -14.687 -14.576 1.00 78.19 277 VAL A N 1
ATOM 2089 C CA . VAL A 1 277 ? 9.022 -16.109 -14.766 1.00 78.19 277 VAL A CA 1
ATOM 2090 C C . VAL A 1 277 ? 10.255 -16.917 -14.375 1.00 78.19 277 VAL A C 1
ATOM 2092 O O . VAL A 1 277 ? 11.167 -17.087 -15.186 1.00 78.19 277 VAL A O 1
ATOM 2095 N N . ASN A 1 278 ? 10.256 -17.451 -13.148 1.00 75.62 278 ASN A N 1
ATOM 2096 C CA . ASN A 1 278 ? 11.375 -18.220 -12.581 1.00 75.62 278 ASN A CA 1
ATOM 2097 C C . ASN A 1 278 ? 11.863 -19.339 -13.514 1.00 75.62 278 ASN A C 1
ATOM 2099 O O . ASN A 1 278 ? 13.060 -19.476 -13.739 1.00 75.62 278 ASN A O 1
ATOM 2103 N N . SER A 1 279 ? 10.945 -20.095 -14.127 1.00 74.06 279 SER A N 1
ATOM 2104 C CA . SER A 1 279 ? 11.296 -21.216 -15.013 1.00 74.06 279 SER A CA 1
ATOM 2105 C C . SER A 1 279 ? 12.036 -20.803 -16.288 1.00 74.06 279 SER A C 1
ATOM 2107 O O . SER A 1 279 ? 12.713 -21.627 -16.895 1.00 74.06 279 SER A O 1
ATOM 2109 N N . LYS A 1 280 ? 11.911 -19.540 -16.709 1.00 73.38 280 LYS A N 1
ATOM 2110 C CA . LYS A 1 280 ? 12.578 -18.992 -17.898 1.00 73.38 280 LYS A CA 1
ATOM 2111 C C . LYS A 1 280 ? 13.724 -18.046 -17.550 1.00 73.38 280 LYS A C 1
ATOM 2113 O O . LYS A 1 280 ? 14.415 -17.612 -18.468 1.00 73.38 280 LYS A O 1
ATOM 2118 N N . ASN A 1 281 ? 13.881 -17.698 -16.270 1.00 79.81 281 ASN A N 1
ATOM 2119 C CA . ASN A 1 281 ? 14.781 -16.653 -15.785 1.00 79.81 281 ASN A CA 1
ATOM 2120 C C . ASN A 1 281 ? 14.647 -15.338 -16.587 1.00 79.81 281 ASN A C 1
ATOM 2122 O O . ASN A 1 281 ? 15.637 -14.738 -17.003 1.00 79.81 281 ASN A O 1
ATOM 2126 N N . LYS A 1 282 ? 13.405 -14.939 -16.903 1.00 83.88 282 LYS A N 1
ATOM 2127 C CA . LYS A 1 282 ? 13.100 -13.794 -17.777 1.00 83.88 282 LYS A CA 1
ATOM 2128 C C . LYS A 1 282 ? 11.925 -12.982 -17.256 1.00 83.88 282 LYS A C 1
ATOM 2130 O O . LYS A 1 282 ? 10.992 -13.527 -16.663 1.00 83.88 282 LYS A O 1
ATOM 2135 N N . TRP A 1 283 ? 11.962 -11.687 -17.555 1.00 87.62 283 TRP A N 1
ATOM 2136 C CA . TRP A 1 283 ? 10.820 -10.799 -17.391 1.00 87.62 283 TRP A CA 1
ATOM 2137 C C . TRP A 1 283 ? 9.887 -10.893 -18.600 1.00 87.62 283 TRP A C 1
ATOM 2139 O O . TRP A 1 283 ? 10.317 -11.035 -19.747 1.00 87.62 283 TRP A O 1
ATOM 2149 N N . GLU A 1 284 ? 8.593 -10.810 -18.327 1.00 91.81 284 GLU A N 1
ATOM 2150 C CA . GLU A 1 284 ? 7.545 -10.651 -19.326 1.00 91.81 284 GLU A CA 1
ATOM 2151 C C . GLU A 1 284 ? 6.743 -9.387 -18.999 1.00 91.81 284 GLU A C 1
ATOM 2153 O O . GLU A 1 284 ? 6.488 -9.102 -17.829 1.00 91.81 284 GLU A O 1
ATOM 2158 N N . ILE A 1 285 ? 6.326 -8.648 -20.023 1.00 93.25 285 ILE A N 1
ATOM 2159 C CA . ILE A 1 285 ? 5.449 -7.479 -19.899 1.00 93.25 285 ILE A CA 1
ATOM 2160 C C . ILE A 1 285 ? 4.024 -7.857 -20.289 1.00 93.25 285 ILE A C 1
ATOM 2162 O O . ILE A 1 285 ? 3.811 -8.655 -21.205 1.00 93.25 285 ILE A O 1
ATOM 2166 N N . TYR A 1 286 ? 3.038 -7.283 -19.609 1.00 93.62 286 TYR A N 1
ATOM 2167 C CA . TYR A 1 286 ? 1.635 -7.452 -19.955 1.00 93.62 286 TYR A CA 1
ATOM 2168 C C . TYR A 1 286 ? 1.180 -6.307 -20.858 1.00 93.62 286 TYR A C 1
ATOM 2170 O O . TYR A 1 286 ? 1.054 -5.162 -20.422 1.00 93.62 286 TYR A O 1
ATOM 2178 N N . LYS A 1 287 ? 0.921 -6.613 -22.132 1.00 89.12 287 LYS A N 1
ATOM 2179 C CA . LYS A 1 287 ? 0.502 -5.634 -23.140 1.00 89.12 287 LYS A CA 1
ATOM 2180 C C . LYS A 1 287 ? -0.570 -6.232 -24.041 1.00 89.12 287 LYS A C 1
ATOM 2182 O O . LYS A 1 287 ? -0.458 -7.373 -24.484 1.00 89.12 287 LYS A O 1
ATOM 2187 N N . ASN A 1 288 ? -1.619 -5.460 -24.325 1.00 86.19 288 ASN A N 1
ATOM 2188 C CA . ASN A 1 288 ? -2.733 -5.873 -25.191 1.00 86.19 288 ASN A CA 1
ATOM 2189 C C . ASN A 1 288 ? -3.356 -7.224 -24.780 1.00 86.19 288 ASN A C 1
ATOM 2191 O O . ASN A 1 288 ? -3.636 -8.076 -25.624 1.00 86.19 288 ASN A O 1
ATOM 2195 N N . GLY A 1 289 ? -3.526 -7.439 -23.471 1.00 89.62 289 GLY A N 1
ATOM 2196 C CA . GLY A 1 289 ? -4.130 -8.656 -22.923 1.00 89.62 289 GLY A CA 1
ATOM 2197 C C . GLY A 1 289 ? -3.242 -9.905 -22.977 1.00 89.62 289 GLY A C 1
ATOM 2198 O O . GLY A 1 289 ? -3.743 -11.010 -22.776 1.00 89.62 289 GLY A O 1
ATOM 2199 N N . LYS A 1 290 ? -1.947 -9.768 -23.294 1.00 92.81 290 LYS A N 1
ATOM 2200 C CA . LYS A 1 290 ? -1.014 -10.892 -23.446 1.00 92.81 290 LYS A CA 1
ATOM 2201 C C . LYS A 1 290 ? 0.325 -10.605 -22.775 1.00 92.81 290 LYS A C 1
ATOM 2203 O O . LYS A 1 290 ? 0.794 -9.470 -22.750 1.00 92.81 290 LYS A O 1
ATOM 2208 N N . TRP A 1 291 ? 0.957 -11.667 -22.288 1.00 92.62 291 TRP A N 1
ATOM 2209 C CA . TRP A 1 291 ? 2.330 -11.636 -21.795 1.00 92.62 291 TRP A CA 1
ATOM 2210 C C . TRP A 1 291 ? 3.316 -11.722 -22.963 1.00 92.62 291 TRP A C 1
ATOM 2212 O O . TRP A 1 291 ? 3.186 -12.594 -23.825 1.00 92.62 291 TRP A O 1
ATOM 2222 N N . GLN A 1 292 ? 4.286 -10.813 -22.997 1.00 91.06 292 GLN A N 1
ATOM 2223 C CA . GLN A 1 292 ? 5.325 -10.725 -24.023 1.00 91.06 292 GLN A CA 1
ATOM 2224 C C . GLN A 1 292 ? 6.695 -10.795 -23.349 1.00 91.06 292 GLN A C 1
ATOM 2226 O O . GLN A 1 292 ? 6.935 -10.090 -22.373 1.00 91.06 292 GLN A O 1
ATOM 2231 N N . ILE A 1 293 ? 7.589 -11.655 -23.840 1.00 83.56 293 ILE A N 1
ATOM 2232 C CA . ILE A 1 293 ? 8.951 -11.775 -23.301 1.00 83.56 293 ILE A CA 1
ATOM 2233 C C . ILE A 1 293 ? 9.736 -10.509 -23.645 1.00 83.56 293 ILE A C 1
ATOM 2235 O O . ILE A 1 293 ? 9.745 -10.102 -24.805 1.00 83.56 293 ILE A O 1
ATOM 2239 N N . VAL A 1 294 ? 10.436 -9.946 -22.659 1.00 76.81 294 VAL A N 1
ATOM 2240 C CA . VAL A 1 294 ? 11.415 -8.873 -22.871 1.00 76.81 294 VAL A CA 1
ATOM 2241 C C . VAL A 1 294 ? 12.838 -9.406 -22.717 1.00 76.81 294 VAL A C 1
ATOM 2243 O O . VAL A 1 294 ? 13.110 -10.289 -21.895 1.00 76.81 294 VAL A O 1
ATOM 2246 N N . ALA A 1 295 ? 13.751 -8.913 -23.553 1.00 58.62 295 ALA A N 1
ATOM 2247 C CA . ALA A 1 295 ? 15.173 -9.191 -23.426 1.00 58.62 295 ALA A CA 1
ATOM 2248 C C . ALA A 1 295 ? 15.747 -8.251 -22.354 1.00 58.62 295 ALA A C 1
ATOM 2250 O O . ALA A 1 295 ? 15.903 -7.070 -22.595 1.00 58.62 295 ALA A O 1
ATOM 2251 N N . ALA A 1 296 ? 16.036 -8.796 -21.169 1.00 52.97 296 ALA A N 1
ATOM 2252 C CA . ALA A 1 296 ? 16.632 -8.109 -20.016 1.00 52.97 296 ALA A CA 1
ATOM 2253 C C . ALA A 1 296 ? 15.791 -6.983 -19.345 1.00 52.97 296 ALA A C 1
ATOM 2255 O O . ALA A 1 296 ? 14.890 -6.411 -19.947 1.00 52.97 296 ALA A O 1
ATOM 2256 N N . PRO A 1 297 ? 16.046 -6.673 -18.054 1.00 46.78 297 PRO A N 1
ATOM 2257 C CA . PRO A 1 297 ? 15.253 -5.718 -17.267 1.00 46.78 297 PRO A CA 1
ATOM 2258 C C . PRO A 1 297 ? 15.628 -4.239 -17.488 1.00 46.78 297 PRO A C 1
ATOM 2260 O O . PRO A 1 297 ? 15.043 -3.382 -16.829 1.00 46.78 297 PRO A O 1
ATOM 2263 N N . ASN A 1 298 ? 16.605 -3.951 -18.359 1.00 43.06 298 ASN A N 1
ATOM 2264 C CA . ASN A 1 298 ? 17.257 -2.639 -18.470 1.00 43.06 298 ASN A CA 1
ATOM 2265 C C . ASN A 1 298 ? 16.931 -1.861 -19.755 1.00 43.06 298 ASN A C 1
ATOM 2267 O O . ASN A 1 298 ? 17.383 -0.730 -19.878 1.00 43.06 298 ASN A O 1
ATOM 2271 N N . ASP A 1 299 ? 16.143 -2.406 -20.683 1.00 36.72 299 ASP A N 1
ATOM 2272 C CA . ASP A 1 299 ? 15.832 -1.711 -21.946 1.00 36.72 299 ASP A CA 1
ATOM 2273 C C . ASP A 1 299 ? 14.742 -0.619 -21.802 1.00 36.72 299 ASP A C 1
ATOM 2275 O O . ASP A 1 299 ? 14.328 -0.019 -22.790 1.00 36.72 299 ASP A O 1
ATOM 2279 N N . GLU A 1 300 ? 14.297 -0.321 -20.574 1.00 34.47 300 GLU A N 1
ATOM 2280 C CA . GLU A 1 300 ? 13.356 0.769 -20.258 1.00 34.47 300 GLU A CA 1
ATOM 2281 C C . GLU A 1 300 ? 13.715 1.507 -18.943 1.00 34.47 300 GLU A C 1
ATOM 2283 O O . GLU A 1 300 ? 12.844 1.749 -18.102 1.00 34.47 300 GLU A O 1
ATOM 2288 N N . LEU A 1 301 ? 14.998 1.844 -18.738 1.00 33.28 301 LEU A N 1
ATOM 2289 C CA . LEU A 1 301 ? 15.408 2.889 -17.780 1.00 33.28 301 LEU A CA 1
ATOM 2290 C C . LEU A 1 301 ? 15.657 4.218 -18.498 1.00 33.28 301 LEU A C 1
ATOM 2292 O O . LEU A 1 301 ? 16.495 4.231 -19.425 1.00 33.28 301 LEU A O 1
#

Sequence (301 aa):
MNIFKQGRLLGLGVILSAIIMFGFTAPSSAEACGKLGQPACVTCVDKVTVYFPFNFCCIPEASSCRKTAYTCNAGYVRDGMGICTKTSLTAEEAVKAGCRTSRSAQLILDDAKKTGDLGTITSSQVSAFRPTDKWMTTLEVTDPNTWGYRATDFPDEIKSLEGGKTLSKAERREKKVTDKSAFWRQNGPKIDYGTKSSILNSFQMIATSDSSKPMSQFSSVALDYEVASGFGGTVYKFQMNPSSPVLGLRDCSLSGGGETQFQVKGGTPIKNLHRFVNSKNKWEIYKNGKWQIVAAPNDEL

pLDDT: mean 77.22, std 19.06, range [25.36, 96.12]

Secondary structure (DSSP, 8-state):
-----------------------------GGGSSSTTSBPEEEEEEEEEEE-SSSS---EEEEEEEEEEEEPPTTEEE-TTSBEEEP---HHHHHHT-B--HHHHHHHHHHHHHH----HHHHHHHHH----SSSSBSS-B--TTEEEEEE---HHHHHHHHTTB---HHHHHHTT-S-HHHHHHHH-SPPPTT--SHHHHHHHHHHHH-STTTT-SEEEEESSHHHHHHT-SPEEEEEE---B-B---BTTBTTSSS--EEEEETT-BEEEEEEEEGGGTEEEEEETTEEEE-S-TTTT-

Foldseek 3Di:
DDDDDDDDDDDDDDDDDDDDDPPPPDPPPQVPAQAAQGAFGKDQPDWDFDFDPDPDDRDGPDIDRPDIDRHHDPQWDQDPVRGTHGDQAALVNLLVQHWDAQVRLLVLLVQLVVVPQFADQLVVLSVVDRDHTQQWGPYFNFRQQQKWKAFDPDPVQVVVVLVFWGAFQLNVVCVVDPDNVNLQNHGDDQDDPRDPGSSVQSLQQSCVVPCVGVPRQFDKIFSDDVLNPVVDHKMKMWGFRQRFIFRFDDNSDPPNDTGRIGRRGGGTGTHFIWIQDPVVRFIWTNDPNDTHTDDDPPPPD

Organism: NCBI:txid220697

Radius of gyration: 28.72 Å; chains: 1; bounding box: 87×89×50 Å